Protein AF-A0A432J600-F1 (afdb_monomer_lite)

Foldseek 3Di:
DVVVVVVVVVVVVVVVVVVVVVVVVVVVVVVVVLLVVLLQVQLVVVQVVCCVPVVDDRDPVSSNVRSPDPLSVLVSVLVVVVVVVLVVVLVVLLCVLLVLCVLVVDPDPVSNVVSVVSSVVSVVVSVVVNVVVVLVCVLLVVQLVVCCVPPVDDSVRSSVVSVVVCVVPVPVSVVVSVVVVVVVVVVVVVVVVVLVVLVVVLCVQQVPVLVVQCVVVVDNVRSCVRNVVSSCVSRVVVSVVSVVVVVVVVVVVVVVVVVVVVVVVVVVVVVVVVPDD

Sequence (277 aa):
MSTEFSHLTGVISHYLGWILLSACLLFLLAIIMAVLRYVLQAGVYRVLYRLEVDHVAPSVKAGFREGWHRRTWRLFFQNFLIGVLATIGVLVLLVLAASPLLLLLTHNDSAHTVGIVVTVGLMIPAILVIVVLAIVISVLSQFWWRAAIIDDMGTLGAVSYAWNTVKTNFRDVAIMWLLMLGVGVLFGLLVIVFVMILVTITAAVAGLPGYLLYQATQSVFVALLWGLPVAIISFLLPILFVSGLYLIFRTAVWNDVYLSITRKGARSDSSMTVSSP

Secondary structure (DSSP, 8-state):
-HHHHHHHHHHHHHHHHHHHHHHHHHHHHHHHHHHHHHHHHHHHHHHHHHHHHS-PPP-HHHHHHHHTSHHHHHHHHHHHHHHHHHHHHHHHHHHHHHGGGGGGGSS-HHHHHHHHHHHHHHHHHHHHHHHHHHHHHHHHHHHHHHHHHHS---HHHHHHHHHHHHHHTHHHHHHHHHHHHHHHHHHHHHHHHHHHHHHHHHIIIIIHHHHHHHHHH--HHHHHHHHHHHHIIIIIHHHHHHHHHHHHHHHHHHHHHHHHHHHHHHHHHHHHHSS--

Radius of gyration: 26.18 Å; chains: 1; bounding box: 94×39×70 Å

Structure (mmCIF, N/CA/C/O backbone):
data_AF-A0A432J600-F1
#
_entry.id   AF-A0A432J600-F1
#
loop_
_atom_site.group_PDB
_atom_site.id
_atom_site.type_symbol
_atom_site.label_atom_id
_atom_site.label_alt_id
_atom_site.label_comp_id
_atom_site.label_asym_id
_atom_site.label_entity_id
_atom_site.label_seq_id
_atom_site.pdbx_PDB_ins_code
_atom_site.Cartn_x
_atom_site.Cartn_y
_atom_site.Cartn_z
_atom_site.occupancy
_atom_site.B_iso_or_equiv
_atom_site.auth_seq_id
_atom_site.auth_comp_id
_atom_site.auth_asym_id
_atom_site.auth_atom_id
_atom_site.pdbx_PDB_model_num
ATOM 1 N N . MET A 1 1 ? 44.805 0.917 -10.276 1.00 54.75 1 MET A N 1
ATOM 2 C CA . MET A 1 1 ? 43.852 0.587 -9.191 1.00 54.75 1 MET A CA 1
ATOM 3 C C . MET A 1 1 ? 43.019 1.794 -8.741 1.00 54.75 1 MET A C 1
ATOM 5 O O . MET A 1 1 ? 41.865 1.605 -8.397 1.00 54.75 1 MET A O 1
ATOM 9 N N . SER A 1 2 ? 43.533 3.032 -8.802 1.00 59.62 2 SER A N 1
ATOM 10 C CA . SER A 1 2 ? 42.774 4.257 -8.470 1.00 59.62 2 SER A CA 1
ATOM 11 C C . SER A 1 2 ? 41.767 4.715 -9.541 1.00 59.62 2 SER A C 1
ATOM 13 O O . SER A 1 2 ? 40.750 5.307 -9.198 1.00 59.62 2 SER A O 1
ATOM 15 N N . THR A 1 3 ? 42.014 4.426 -10.822 1.00 58.69 3 THR A N 1
ATOM 16 C CA . THR A 1 3 ? 41.168 4.853 -11.957 1.00 58.69 3 THR A CA 1
ATOM 17 C C . THR A 1 3 ? 39.895 4.026 -12.142 1.00 58.69 3 THR A C 1
ATOM 19 O O . THR A 1 3 ? 38.880 4.560 -12.574 1.00 58.69 3 THR A O 1
ATOM 22 N N . GLU A 1 4 ? 39.903 2.740 -11.781 1.00 57.25 4 GLU A N 1
ATOM 23 C CA . GLU A 1 4 ? 38.681 1.918 -11.810 1.00 57.25 4 GLU A CA 1
ATOM 24 C C . GLU A 1 4 ? 37.756 2.223 -10.624 1.00 57.25 4 GLU A C 1
ATOM 26 O O . GLU A 1 4 ? 36.534 2.224 -10.767 1.00 57.25 4 GLU A O 1
ATOM 31 N N . PHE A 1 5 ? 38.330 2.581 -9.469 1.00 57.47 5 PHE A N 1
ATOM 32 C CA . PHE A 1 5 ? 37.572 2.944 -8.269 1.00 57.47 5 PHE A CA 1
ATOM 33 C C . PHE A 1 5 ? 36.807 4.270 -8.437 1.00 57.47 5 PHE A C 1
ATOM 35 O O . PHE A 1 5 ? 35.687 4.394 -7.948 1.00 57.47 5 PHE A O 1
ATOM 42 N N . SER A 1 6 ? 37.365 5.247 -9.165 1.00 59.34 6 SER A N 1
ATOM 43 C CA . SER A 1 6 ? 36.677 6.511 -9.478 1.00 59.34 6 SER A CA 1
ATOM 44 C C . SER A 1 6 ? 35.573 6.352 -10.530 1.00 59.34 6 SER A C 1
ATOM 46 O O . SER A 1 6 ? 34.558 7.046 -10.471 1.00 59.34 6 SER A O 1
ATOM 48 N N . HIS A 1 7 ? 35.727 5.411 -11.465 1.00 59.34 7 HIS A N 1
ATOM 49 C CA . HIS A 1 7 ? 34.685 5.090 -12.441 1.00 59.34 7 HIS A CA 1
ATOM 50 C C . HIS A 1 7 ? 33.491 4.377 -11.783 1.00 59.34 7 HIS A C 1
ATOM 52 O O . HIS A 1 7 ? 32.340 4.708 -12.065 1.00 59.34 7 HIS A O 1
ATOM 58 N N . LEU A 1 8 ? 33.751 3.452 -10.852 1.00 59.34 8 LEU A N 1
ATOM 59 C CA . LEU A 1 8 ? 32.716 2.755 -10.079 1.00 59.34 8 LEU A CA 1
ATOM 60 C C . LEU A 1 8 ? 31.912 3.704 -9.174 1.00 59.34 8 LEU A C 1
ATOM 62 O O . LEU A 1 8 ? 30.686 3.609 -9.138 1.00 59.34 8 LEU A O 1
ATOM 66 N N . THR A 1 9 ? 32.550 4.665 -8.497 1.00 63.12 9 THR A N 1
ATOM 67 C CA . THR A 1 9 ? 31.838 5.641 -7.647 1.00 63.12 9 THR A CA 1
ATOM 68 C C . THR A 1 9 ? 30.984 6.626 -8.456 1.00 63.12 9 THR A C 1
ATOM 70 O O . THR A 1 9 ? 29.866 6.955 -8.044 1.00 63.12 9 THR A O 1
ATOM 73 N N . GLY A 1 10 ? 31.444 7.044 -9.640 1.00 64.88 10 GLY A N 1
ATOM 74 C CA . GLY A 1 10 ? 30.665 7.870 -10.573 1.00 64.88 10 GLY A CA 1
ATOM 75 C C . GLY A 1 10 ? 29.410 7.166 -11.104 1.00 64.88 10 GLY A C 1
ATOM 76 O O . GLY A 1 10 ? 28.325 7.744 -11.138 1.00 64.88 10 GLY A O 1
ATOM 77 N N . VAL A 1 11 ? 29.528 5.883 -11.447 1.00 66.94 11 VAL A N 1
ATOM 78 C CA . VAL A 1 11 ? 28.404 5.076 -11.940 1.00 66.94 11 VAL A CA 1
ATOM 79 C C . VAL A 1 11 ? 27.388 4.786 -10.824 1.00 66.94 11 VAL A C 1
ATOM 81 O O . VAL A 1 11 ? 26.186 4.967 -11.021 1.00 66.94 11 VAL A O 1
ATOM 84 N N . ILE A 1 12 ? 27.853 4.416 -9.624 1.00 65.88 12 ILE A N 1
ATOM 85 C CA . ILE A 1 12 ? 26.987 4.149 -8.462 1.00 65.88 12 ILE A CA 1
ATOM 86 C C . ILE A 1 12 ? 26.232 5.417 -8.030 1.00 65.88 12 ILE A C 1
ATOM 88 O O . ILE A 1 12 ? 25.031 5.352 -7.773 1.00 65.88 12 ILE A O 1
ATOM 92 N N . SER A 1 13 ? 26.893 6.580 -8.000 1.00 70.00 13 SER A N 1
ATOM 93 C CA . SER A 1 13 ? 26.246 7.854 -7.645 1.00 70.00 13 SER A CA 1
ATOM 94 C C . SER A 1 13 ? 25.180 8.295 -8.657 1.00 70.00 13 SER A C 1
ATOM 96 O O . SER A 1 13 ? 24.130 8.796 -8.250 1.00 70.00 13 SER A O 1
ATOM 98 N N . HIS A 1 14 ? 25.386 8.046 -9.956 1.00 72.62 14 HIS A N 1
ATOM 99 C CA . HIS A 1 14 ? 24.391 8.348 -10.987 1.00 72.62 14 HIS A CA 1
ATOM 100 C C . HIS A 1 14 ? 23.133 7.475 -10.850 1.00 72.62 14 HIS A C 1
ATOM 102 O O . HIS A 1 14 ? 22.015 7.995 -10.857 1.00 72.62 14 HIS A O 1
ATOM 108 N N . TYR A 1 15 ? 23.292 6.161 -10.654 1.00 73.50 15 TYR A N 1
ATOM 109 C CA . TYR A 1 15 ? 22.153 5.256 -10.462 1.00 73.50 15 TYR A CA 1
ATOM 110 C C . TYR A 1 15 ? 21.426 5.494 -9.133 1.00 73.50 15 TYR A C 1
ATOM 112 O O . TYR A 1 15 ? 20.196 5.470 -9.107 1.00 73.50 15 TYR A O 1
ATOM 120 N N . LEU A 1 16 ? 22.149 5.805 -8.049 1.00 74.44 16 LEU A N 1
ATOM 121 C CA . LEU A 1 16 ? 21.543 6.200 -6.772 1.00 74.44 16 LEU A CA 1
ATOM 122 C C . LEU A 1 16 ? 20.657 7.445 -6.916 1.00 74.44 16 LEU A C 1
ATOM 124 O O . LEU A 1 16 ? 19.577 7.486 -6.330 1.00 74.44 16 LEU A O 1
ATOM 128 N N . GLY A 1 17 ? 21.065 8.424 -7.732 1.00 78.00 17 GLY A N 1
ATOM 129 C CA . GLY A 1 17 ? 20.261 9.613 -8.024 1.00 78.00 17 GLY A CA 1
ATOM 130 C C . GLY A 1 17 ? 18.916 9.280 -8.678 1.00 78.00 17 GLY A C 1
ATOM 131 O O . GLY A 1 17 ? 17.875 9.754 -8.224 1.00 78.00 17 GLY A O 1
ATOM 132 N N . TRP A 1 18 ? 18.910 8.409 -9.692 1.00 73.06 18 TRP A N 1
ATOM 133 C CA . TRP A 1 18 ? 17.679 7.971 -10.364 1.00 73.06 18 TRP A CA 1
ATOM 134 C C . TRP A 1 18 ? 16.786 7.098 -9.479 1.00 73.06 18 TRP A C 1
ATOM 136 O O . TRP A 1 18 ? 15.561 7.235 -9.518 1.00 73.06 18 TRP A O 1
ATOM 146 N N . ILE A 1 19 ? 17.378 6.232 -8.649 1.00 72.69 19 ILE A N 1
ATOM 147 C CA . ILE A 1 19 ? 16.637 5.415 -7.677 1.00 72.69 19 ILE A CA 1
ATOM 148 C C . ILE A 1 19 ? 15.969 6.321 -6.637 1.00 72.69 19 ILE A C 1
ATOM 150 O O . ILE A 1 19 ? 14.788 6.156 -6.343 1.00 72.69 19 ILE A O 1
ATOM 154 N N . LEU A 1 20 ? 16.682 7.324 -6.123 1.00 80.69 20 LEU A N 1
ATOM 155 C CA . LEU A 1 20 ? 16.130 8.257 -5.145 1.00 80.69 20 LEU A CA 1
ATOM 156 C C . LEU A 1 20 ? 15.042 9.153 -5.758 1.00 80.69 20 LEU A C 1
ATOM 158 O O . LEU A 1 20 ? 13.996 9.353 -5.141 1.00 80.69 20 LEU A O 1
ATOM 162 N N . LEU A 1 21 ? 15.250 9.650 -6.983 1.00 80.56 21 LEU A N 1
ATOM 163 C CA . LEU A 1 21 ? 14.265 10.450 -7.715 1.00 80.56 21 LEU A CA 1
ATOM 164 C C . LEU A 1 21 ? 12.982 9.650 -7.977 1.00 80.56 21 LEU A C 1
ATOM 166 O O . LEU A 1 21 ? 11.884 10.144 -7.723 1.00 80.56 21 LEU A O 1
ATOM 170 N N . SER A 1 22 ? 13.112 8.410 -8.455 1.00 68.31 22 SER A N 1
ATOM 171 C CA . SER A 1 22 ? 11.965 7.537 -8.725 1.00 68.31 22 SER A CA 1
ATOM 172 C C . SER A 1 22 ? 11.238 7.135 -7.442 1.00 68.31 22 SER A C 1
ATOM 174 O O . SER A 1 22 ? 10.012 7.218 -7.399 1.00 68.31 22 SER A O 1
ATOM 176 N N . ALA A 1 23 ? 11.961 6.806 -6.369 1.00 70.06 23 ALA A N 1
ATOM 177 C CA . ALA A 1 23 ? 11.370 6.549 -5.058 1.00 70.06 23 ALA A CA 1
ATOM 178 C C . ALA A 1 23 ? 10.608 7.774 -4.524 1.00 70.06 23 ALA A C 1
ATOM 180 O O . ALA A 1 23 ? 9.480 7.640 -4.051 1.00 70.06 23 ALA A O 1
ATOM 181 N N . CYS A 1 24 ? 11.181 8.974 -4.659 1.00 78.25 24 CYS A N 1
ATOM 182 C CA . CYS A 1 24 ? 10.537 10.224 -4.263 1.00 78.25 24 CYS A CA 1
ATOM 183 C C . CYS A 1 24 ? 9.269 10.495 -5.088 1.00 78.25 24 CYS A C 1
ATOM 185 O O . CYS A 1 24 ? 8.220 10.790 -4.519 1.00 78.25 24 CYS A O 1
ATOM 187 N N . LEU A 1 25 ? 9.323 10.322 -6.413 1.00 78.62 25 LEU A N 1
ATOM 188 C CA . LEU A 1 25 ? 8.172 10.511 -7.298 1.00 78.62 25 LEU A CA 1
ATOM 189 C C . LEU A 1 25 ? 7.042 9.518 -6.987 1.00 78.62 25 LEU A C 1
ATOM 191 O O . LEU A 1 25 ? 5.882 9.916 -6.900 1.00 78.62 25 LEU A O 1
ATOM 195 N N . LEU A 1 26 ? 7.375 8.240 -6.780 1.00 67.88 26 LEU A N 1
ATOM 196 C CA . LEU A 1 26 ? 6.411 7.205 -6.400 1.00 67.88 26 LEU A CA 1
ATOM 197 C C . LEU A 1 26 ? 5.788 7.488 -5.031 1.00 67.88 26 LEU A C 1
ATOM 199 O O . LEU A 1 26 ? 4.583 7.312 -4.861 1.00 67.88 26 LEU A O 1
ATOM 203 N N . PHE A 1 27 ? 6.581 7.971 -4.074 1.00 70.00 27 PHE A N 1
ATOM 204 C CA . PHE A 1 27 ? 6.088 8.382 -2.764 1.00 70.00 27 PHE A CA 1
ATOM 205 C C . PHE A 1 27 ? 5.116 9.565 -2.870 1.00 70.00 27 PHE A C 1
ATOM 207 O O . PHE A 1 27 ? 4.028 9.533 -2.293 1.00 70.00 27 PHE A O 1
ATOM 214 N N . LEU A 1 28 ? 5.456 10.576 -3.672 1.00 72.06 28 LEU A N 1
ATOM 215 C CA . LEU A 1 28 ? 4.604 11.739 -3.925 1.00 72.06 28 LEU A CA 1
ATOM 216 C C . LEU A 1 28 ? 3.292 11.329 -4.613 1.00 72.06 28 LEU A C 1
ATOM 218 O O . LEU A 1 28 ? 2.212 11.746 -4.194 1.00 72.06 28 LEU A O 1
ATOM 222 N N . LEU A 1 29 ? 3.365 10.439 -5.606 1.00 70.00 29 LEU A N 1
ATOM 223 C CA . LEU A 1 29 ? 2.196 9.866 -6.273 1.00 70.00 29 LEU A CA 1
ATOM 224 C C . LEU A 1 29 ? 1.318 9.075 -5.293 1.00 70.00 29 LEU A C 1
ATOM 226 O O . LEU A 1 29 ? 0.098 9.229 -5.306 1.00 70.00 29 LEU A O 1
ATOM 230 N N . ALA A 1 30 ? 1.917 8.261 -4.420 1.00 62.91 30 ALA A N 1
ATOM 231 C CA . ALA A 1 30 ? 1.193 7.507 -3.401 1.00 62.91 30 ALA A CA 1
ATOM 232 C C . ALA A 1 30 ? 0.447 8.440 -2.433 1.00 62.91 30 ALA A C 1
ATOM 234 O O . ALA A 1 30 ? -0.713 8.178 -2.108 1.00 62.91 30 ALA A O 1
ATOM 235 N N . ILE A 1 31 ? 1.065 9.560 -2.037 1.00 70.25 31 ILE A N 1
ATOM 236 C CA . ILE A 1 31 ? 0.411 10.600 -1.232 1.00 70.25 31 ILE A CA 1
ATOM 237 C C . ILE A 1 31 ? -0.766 11.212 -1.997 1.00 70.25 31 ILE A C 1
ATOM 239 O O . ILE A 1 31 ? -1.866 11.281 -1.453 1.00 70.25 31 ILE A O 1
ATOM 243 N N . ILE A 1 32 ? -0.576 11.618 -3.256 1.00 71.81 32 ILE A N 1
ATOM 244 C CA . ILE A 1 32 ? -1.644 12.216 -4.077 1.00 71.81 32 ILE A CA 1
ATOM 245 C C . ILE A 1 32 ? -2.820 11.242 -4.236 1.00 71.81 32 ILE A C 1
ATOM 247 O O . ILE A 1 32 ? -3.976 11.620 -4.042 1.00 71.81 32 ILE A O 1
ATOM 251 N N . MET A 1 33 ? -2.537 9.974 -4.534 1.00 66.12 33 MET A N 1
ATOM 252 C CA . MET A 1 33 ? -3.555 8.930 -4.667 1.00 66.12 33 MET A CA 1
ATOM 253 C C . MET A 1 33 ? -4.271 8.663 -3.342 1.00 66.12 33 MET A C 1
ATOM 255 O O . MET A 1 33 ? -5.488 8.465 -3.331 1.00 66.12 33 MET A O 1
ATOM 259 N N . ALA A 1 34 ? -3.555 8.709 -2.215 1.00 62.41 34 ALA A N 1
ATOM 260 C CA . ALA A 1 34 ? -4.169 8.639 -0.897 1.00 62.41 34 ALA A CA 1
ATOM 261 C C . ALA A 1 34 ? -5.118 9.828 -0.672 1.00 62.41 34 ALA A C 1
ATOM 263 O O . ALA A 1 34 ? -6.274 9.608 -0.321 1.00 62.41 34 ALA A O 1
ATOM 264 N N . VAL A 1 35 ? -4.694 11.064 -0.956 1.00 66.94 35 VAL A N 1
ATOM 265 C CA . VAL A 1 35 ? -5.552 12.263 -0.858 1.00 66.94 35 VAL A CA 1
ATOM 266 C C . VAL A 1 35 ? -6.826 12.088 -1.686 1.00 66.94 35 VAL A C 1
ATOM 268 O O . VAL A 1 35 ? -7.931 12.208 -1.155 1.00 66.94 35 VAL A O 1
ATOM 271 N N . LEU A 1 36 ? -6.688 11.735 -2.968 1.00 67.56 36 LEU A N 1
ATOM 272 C CA . LEU A 1 36 ? -7.813 11.525 -3.884 1.00 67.56 36 LEU A CA 1
ATOM 273 C C . LEU A 1 36 ? -8.782 10.461 -3.367 1.00 67.56 36 LEU A C 1
ATOM 275 O O . LEU A 1 36 ? -9.991 10.689 -3.338 1.00 67.56 36 LEU A O 1
ATOM 279 N N . ARG A 1 37 ? -8.264 9.317 -2.907 1.00 66.81 37 ARG A N 1
ATOM 280 C CA . ARG A 1 37 ? -9.079 8.233 -2.348 1.00 66.81 37 ARG A CA 1
ATOM 281 C C . ARG A 1 37 ? -9.905 8.706 -1.155 1.00 66.81 37 ARG A C 1
ATOM 283 O O . ARG A 1 37 ? -11.089 8.387 -1.080 1.00 66.81 37 ARG A O 1
ATOM 290 N N . TYR A 1 38 ? -9.300 9.463 -0.245 1.00 63.91 38 TYR A N 1
ATOM 291 C CA . TYR A 1 38 ? -9.983 9.987 0.937 1.00 63.91 38 TYR A CA 1
ATOM 292 C C . TYR A 1 38 ? -11.067 11.009 0.574 1.00 63.91 38 TYR A C 1
ATOM 294 O O . TYR A 1 38 ? -12.178 10.931 1.098 1.00 63.91 38 TYR A O 1
ATOM 302 N N . VAL A 1 39 ? -10.775 11.927 -0.352 1.00 65.56 39 VAL A N 1
ATOM 303 C CA . VAL A 1 39 ? -11.741 12.928 -0.835 1.00 65.56 39 VAL A CA 1
ATOM 304 C C . VAL A 1 39 ? -12.933 12.251 -1.517 1.00 65.56 39 VAL A C 1
ATOM 306 O O . VAL A 1 39 ? -14.082 12.585 -1.222 1.00 65.56 39 VAL A O 1
ATOM 309 N N . LEU A 1 40 ? -12.676 11.256 -2.375 1.00 65.81 40 LEU A N 1
ATOM 310 C CA . LEU A 1 40 ? -13.720 10.490 -3.058 1.00 65.81 40 LEU A CA 1
ATOM 311 C C . LEU A 1 40 ? -14.576 9.689 -2.071 1.00 65.81 40 LEU A C 1
ATOM 313 O O . LEU A 1 40 ? -15.801 9.730 -2.157 1.00 65.81 40 LEU A O 1
ATOM 317 N N . GLN A 1 41 ? -13.958 9.012 -1.097 1.00 64.44 41 GLN A N 1
ATOM 318 C CA . GLN A 1 41 ? -14.688 8.279 -0.058 1.00 64.44 41 GLN A CA 1
ATOM 319 C C . GLN A 1 41 ? -15.581 9.212 0.766 1.00 64.44 41 GLN A C 1
ATOM 321 O O . GLN A 1 41 ? -16.766 8.929 0.932 1.00 64.44 41 GLN A O 1
ATOM 326 N N . ALA A 1 42 ? -15.051 10.345 1.233 1.00 63.44 42 ALA A N 1
ATOM 327 C CA . ALA A 1 42 ? -15.819 11.319 2.006 1.00 63.44 42 ALA A CA 1
ATOM 328 C C . ALA A 1 42 ? -17.008 11.894 1.214 1.00 63.44 42 ALA A C 1
ATOM 330 O O . ALA A 1 42 ? -18.095 12.055 1.773 1.00 63.44 42 ALA A O 1
ATOM 331 N N . GLY A 1 43 ? -16.822 12.164 -0.084 1.00 64.94 43 GLY A N 1
ATOM 332 C CA . GLY A 1 43 ? -17.891 12.619 -0.973 1.00 64.94 43 GLY A CA 1
ATOM 333 C C . GLY A 1 43 ? -19.006 11.581 -1.134 1.00 64.94 43 GLY A C 1
ATOM 334 O O . GLY A 1 43 ? -20.181 11.920 -1.001 1.00 64.94 43 GLY A O 1
ATOM 335 N N . VAL A 1 44 ? -18.648 10.310 -1.348 1.00 65.44 44 VAL A N 1
ATOM 336 C CA . VAL A 1 44 ? -19.611 9.204 -1.491 1.00 65.44 44 VAL A CA 1
ATOM 337 C C . VAL A 1 44 ? -20.430 9.011 -0.215 1.00 65.44 44 VAL A C 1
ATOM 339 O O . VAL A 1 44 ? -21.657 8.972 -0.290 1.00 65.44 44 VAL A O 1
ATOM 342 N N . TYR A 1 45 ? -19.784 8.972 0.957 1.00 65.56 45 TYR A N 1
ATOM 343 C CA . TYR A 1 45 ? -20.486 8.816 2.236 1.00 65.56 45 TYR A CA 1
ATOM 344 C C . TYR A 1 45 ? -21.515 9.927 2.482 1.00 65.56 45 TYR A C 1
ATOM 346 O O . TYR A 1 45 ? -22.627 9.644 2.917 1.00 65.56 45 TYR A O 1
ATOM 354 N N . ARG A 1 46 ? -21.181 11.187 2.171 1.00 66.81 46 ARG A N 1
ATOM 355 C CA . ARG A 1 46 ? -22.103 12.319 2.370 1.00 66.81 46 ARG A CA 1
ATOM 356 C C . ARG A 1 46 ? -23.273 12.319 1.399 1.00 66.81 46 ARG A C 1
ATOM 358 O O . ARG A 1 46 ? -24.377 12.681 1.791 1.00 66.81 46 ARG A O 1
ATOM 365 N N . VAL A 1 47 ? -23.043 11.936 0.144 1.00 68.12 47 VAL A N 1
ATOM 366 C CA . VAL A 1 47 ? -24.120 11.827 -0.849 1.00 68.12 47 VAL A CA 1
ATOM 367 C C . VAL A 1 47 ? -25.090 10.706 -0.469 1.00 68.12 47 VAL A C 1
ATOM 369 O O . VAL A 1 47 ? -26.296 10.914 -0.548 1.00 68.12 47 VAL A O 1
ATOM 372 N N . LEU A 1 48 ? -24.583 9.565 0.010 1.00 63.56 48 LEU A N 1
ATOM 373 C CA . LEU A 1 48 ? -25.411 8.475 0.543 1.00 63.56 48 LEU A CA 1
ATOM 374 C C . LEU A 1 48 ? -26.199 8.900 1.786 1.00 63.56 48 LEU A C 1
ATOM 376 O O . LEU A 1 48 ? -27.399 8.663 1.846 1.00 63.56 48 LEU A O 1
ATOM 380 N N . TYR A 1 49 ? -25.562 9.601 2.726 1.00 65.69 49 TYR A N 1
ATOM 381 C CA . TYR A 1 49 ? -26.249 10.125 3.908 1.00 65.69 49 TYR A CA 1
ATOM 382 C C . TYR A 1 49 ? -27.389 11.092 3.543 1.00 65.69 49 TYR A C 1
ATOM 384 O O . TYR A 1 49 ? -28.491 10.970 4.069 1.00 65.69 49 TYR A O 1
ATOM 392 N N . ARG A 1 50 ? -27.167 12.017 2.596 1.00 68.00 50 ARG A N 1
ATOM 393 C CA . ARG A 1 50 ? -28.219 12.931 2.108 1.00 68.00 50 ARG A CA 1
ATOM 394 C C . ARG A 1 50 ? -29.338 12.208 1.350 1.00 68.00 50 ARG A C 1
ATOM 396 O O . ARG A 1 50 ? -30.478 12.649 1.403 1.00 68.00 50 ARG A O 1
ATOM 403 N N . LEU A 1 51 ? -29.041 11.114 0.650 1.00 71.25 51 LEU A N 1
ATOM 404 C CA . LEU A 1 51 ? -30.076 10.297 0.009 1.00 71.25 51 LEU A CA 1
ATOM 405 C C . LEU A 1 51 ? -30.978 9.620 1.051 1.00 71.25 51 LEU A C 1
ATOM 407 O O . LEU A 1 51 ? -32.184 9.493 0.849 1.00 71.25 51 LEU A O 1
ATOM 411 N N . GLU A 1 52 ? -30.394 9.189 2.162 1.00 65.56 52 GLU A N 1
ATOM 412 C CA . GLU A 1 52 ? -31.112 8.466 3.205 1.00 65.56 52 GLU A CA 1
ATOM 413 C C . GLU A 1 52 ? -31.907 9.381 4.140 1.00 65.56 52 GLU A C 1
ATOM 415 O O . GLU A 1 52 ? -33.042 9.057 4.479 1.00 65.56 52 GLU A O 1
ATOM 420 N N . VAL A 1 53 ? -31.337 10.528 4.519 1.00 67.75 53 VAL A N 1
ATOM 421 C CA . VAL A 1 53 ? -31.965 11.477 5.452 1.00 67.75 53 VAL A CA 1
ATOM 422 C C . VAL A 1 53 ? -32.834 12.506 4.732 1.00 67.75 53 VAL A C 1
ATOM 424 O O . VAL A 1 53 ? -33.949 12.773 5.169 1.00 67.75 53 VAL A O 1
ATOM 427 N N . ASP A 1 54 ? -32.350 13.062 3.618 1.00 71.44 54 ASP A N 1
ATOM 428 C CA . ASP A 1 54 ? -33.014 14.176 2.928 1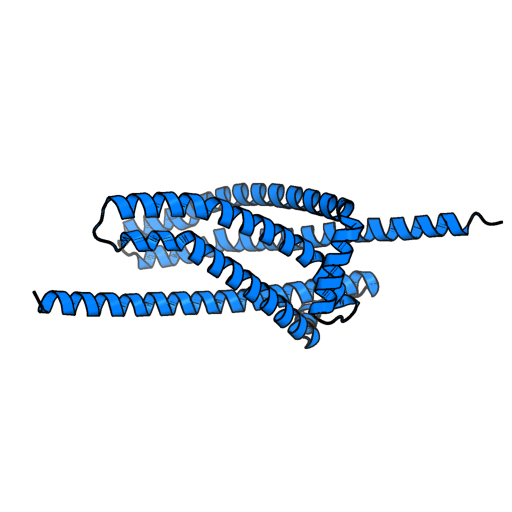.00 71.44 54 ASP A CA 1
ATOM 429 C C . ASP A 1 54 ? -33.768 13.726 1.657 1.00 71.44 54 ASP A C 1
ATOM 431 O O . ASP A 1 54 ? -34.400 14.548 0.995 1.00 71.44 54 ASP A O 1
ATOM 435 N N . HIS A 1 55 ? -33.678 12.443 1.271 1.00 68.06 55 HIS A N 1
ATOM 436 C CA . HIS A 1 55 ? -34.239 11.885 0.025 1.00 68.06 55 HIS A CA 1
ATOM 437 C C . HIS A 1 55 ? -33.852 12.656 -1.250 1.00 68.06 55 HIS A C 1
ATOM 439 O O . HIS A 1 55 ? -34.563 12.643 -2.257 1.00 68.06 55 HIS A O 1
ATOM 445 N N . VAL A 1 56 ? -32.692 13.319 -1.232 1.00 70.69 56 VAL A N 1
ATOM 446 C CA . VAL A 1 56 ? -32.194 14.100 -2.369 1.00 70.69 56 VAL A CA 1
ATOM 447 C C . VAL A 1 56 ? -31.438 13.195 -3.339 1.00 70.69 56 VAL A C 1
ATOM 449 O O . VAL A 1 56 ? -30.552 12.435 -2.946 1.00 70.69 56 VAL A O 1
ATOM 452 N N . ALA A 1 57 ? -31.748 13.315 -4.633 1.00 65.00 57 ALA A N 1
ATOM 453 C CA . ALA A 1 57 ? -31.106 12.527 -5.679 1.00 65.00 57 ALA A CA 1
ATOM 454 C C . ALA A 1 57 ? -29.574 12.746 -5.71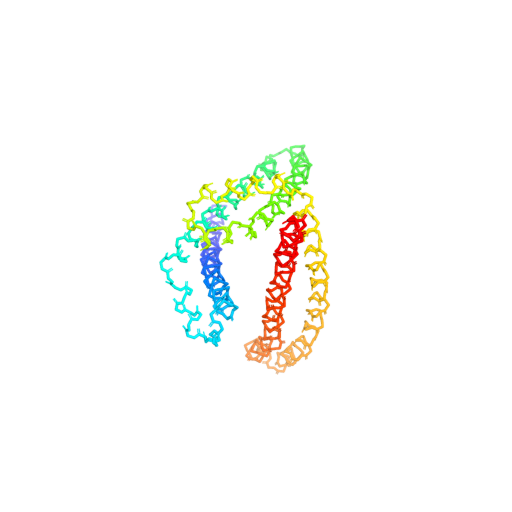7 1.00 65.00 57 ALA A C 1
ATOM 456 O O . ALA A 1 57 ? -29.100 13.890 -5.679 1.00 65.00 57 ALA A O 1
ATOM 457 N N . PRO A 1 58 ? -28.775 11.669 -5.831 1.00 66.94 58 PRO A N 1
ATOM 458 C CA . PRO A 1 58 ? -27.322 11.765 -5.847 1.00 66.94 58 PRO A CA 1
ATOM 459 C C . PRO A 1 58 ? -26.835 12.448 -7.133 1.00 66.94 58 PRO A C 1
ATOM 461 O O . PRO A 1 58 ? -27.202 12.048 -8.235 1.00 66.94 58 PRO A O 1
ATOM 464 N N . SER A 1 59 ? -25.965 13.461 -7.016 1.00 74.06 59 SER A N 1
ATOM 465 C CA . SER A 1 59 ? -25.292 14.064 -8.177 1.00 74.06 59 SER A CA 1
ATOM 466 C C . SER A 1 59 ? -23.771 14.072 -8.025 1.00 74.06 59 SER A C 1
ATOM 468 O O . SER A 1 59 ? -23.228 14.377 -6.960 1.00 74.06 59 SER A O 1
ATOM 470 N N . VAL A 1 60 ? -23.073 13.779 -9.127 1.00 69.69 60 VAL A N 1
ATOM 471 C CA . VAL A 1 60 ? -21.600 13.705 -9.188 1.00 69.69 60 VAL A CA 1
ATOM 472 C C . VAL A 1 60 ? -20.961 15.045 -8.804 1.00 69.69 60 VAL A C 1
ATOM 474 O O . VAL A 1 60 ? -19.992 15.094 -8.046 1.00 69.69 60 VAL A O 1
ATOM 477 N N . LYS A 1 61 ? -21.558 16.155 -9.256 1.00 72.75 61 LYS A N 1
ATOM 478 C CA . LYS A 1 61 ? -21.107 17.516 -8.935 1.00 72.75 61 LYS A CA 1
ATOM 479 C C . LYS A 1 61 ? -21.268 17.841 -7.447 1.00 72.75 61 LYS A C 1
ATOM 481 O O . LYS A 1 61 ? -20.395 18.491 -6.871 1.00 72.75 61 LYS A O 1
ATOM 486 N N . ALA A 1 62 ? -22.354 17.386 -6.817 1.00 69.06 62 ALA A N 1
ATOM 487 C CA . ALA A 1 62 ? -22.547 17.561 -5.380 1.00 69.06 62 ALA A CA 1
ATOM 488 C C . ALA A 1 62 ? -21.523 16.750 -4.575 1.00 69.06 62 ALA A C 1
ATOM 490 O O . ALA A 1 62 ? -20.923 17.305 -3.659 1.00 69.06 62 ALA A O 1
ATOM 491 N N . GLY A 1 63 ? -21.250 15.498 -4.962 1.00 66.31 63 GLY A N 1
ATOM 492 C CA . GLY A 1 63 ? -20.249 14.654 -4.300 1.00 66.31 63 GLY A CA 1
ATOM 493 C C . GLY A 1 63 ? -18.835 15.239 -4.335 1.00 66.31 63 GLY A C 1
ATOM 494 O O . GLY A 1 63 ? -18.155 15.260 -3.311 1.00 66.31 63 GLY A O 1
ATOM 495 N N . PHE A 1 64 ? -18.411 15.791 -5.477 1.00 67.50 64 PHE A N 1
ATOM 496 C CA . PHE A 1 64 ? -17.083 16.403 -5.606 1.00 67.50 64 PHE A CA 1
ATOM 497 C C . PHE A 1 64 ? -16.958 17.712 -4.809 1.00 67.50 64 PHE A C 1
ATOM 499 O O . PHE A 1 64 ? -15.953 17.948 -4.138 1.00 67.50 64 PHE A O 1
ATOM 506 N N . ARG A 1 65 ? -18.007 18.548 -4.817 1.00 72.06 65 ARG A N 1
ATOM 507 C CA . ARG A 1 65 ? -18.048 19.796 -4.038 1.00 72.06 65 ARG A CA 1
ATOM 508 C C . ARG A 1 65 ? -18.054 19.537 -2.529 1.00 72.06 65 ARG A C 1
ATOM 510 O O . ARG A 1 65 ? -17.361 20.231 -1.792 1.00 72.06 65 ARG A O 1
ATOM 517 N N . GLU A 1 66 ? -18.804 18.534 -2.081 1.00 67.25 66 GLU A N 1
ATOM 518 C CA . GLU A 1 66 ? -18.857 18.124 -0.671 1.00 67.25 66 GLU A CA 1
ATOM 519 C C . GLU A 1 66 ? -17.551 17.469 -0.197 1.00 67.25 66 GLU A C 1
ATOM 521 O O . GLU A 1 66 ? -17.120 17.680 0.941 1.00 67.25 66 GLU A O 1
ATOM 526 N N . GLY A 1 67 ? -16.866 16.737 -1.082 1.00 63.75 67 GLY A N 1
ATOM 527 C CA . GLY A 1 67 ? -15.532 16.195 -0.818 1.00 63.75 67 GLY A CA 1
ATOM 528 C C . GLY A 1 67 ? -14.478 17.279 -0.555 1.00 63.75 67 GLY A C 1
ATOM 529 O O . GLY A 1 67 ? -13.585 17.073 0.262 1.00 63.75 67 GLY A O 1
ATOM 530 N N . TRP A 1 68 ? -14.602 18.460 -1.170 1.00 66.56 68 TRP A N 1
ATOM 531 C CA . TRP A 1 68 ? -13.595 19.531 -1.085 1.00 66.56 68 TRP A CA 1
ATOM 532 C C . TRP A 1 68 ? -13.801 20.533 0.071 1.00 66.56 68 TRP A C 1
ATOM 534 O O . TRP A 1 68 ? -13.084 21.530 0.181 1.00 66.56 68 TRP A O 1
ATOM 544 N N . HIS A 1 69 ? -14.767 20.310 0.966 1.00 72.69 69 HIS A N 1
ATOM 545 C CA . HIS A 1 69 ? -15.052 21.245 2.060 1.00 72.69 69 HIS A CA 1
ATOM 546 C C . HIS A 1 69 ? -13.912 21.292 3.103 1.00 72.69 69 HIS A C 1
ATOM 548 O O . HIS A 1 69 ? -13.339 20.264 3.459 1.00 72.69 69 HIS A O 1
ATOM 554 N N . ARG A 1 70 ? -13.632 22.473 3.691 1.00 64.56 70 ARG A N 1
ATOM 555 C CA . ARG A 1 70 ? -12.660 22.668 4.803 1.00 64.56 70 ARG A CA 1
ATOM 556 C C . ARG A 1 70 ? -12.739 21.619 5.929 1.00 64.56 70 ARG A C 1
ATOM 558 O O . ARG A 1 70 ? -11.711 21.237 6.479 1.00 64.56 70 ARG A O 1
ATOM 565 N N . ARG A 1 71 ? -13.940 21.130 6.263 1.00 63.84 71 ARG A N 1
ATOM 566 C CA . ARG A 1 71 ? -14.139 20.098 7.295 1.00 63.84 71 ARG A CA 1
ATOM 567 C C . ARG A 1 71 ? -13.595 18.731 6.853 1.00 63.84 71 ARG A C 1
ATOM 569 O O . ARG A 1 71 ? -12.997 18.031 7.659 1.00 63.84 71 ARG A O 1
ATOM 576 N N . THR A 1 72 ? -13.714 18.391 5.567 1.00 64.38 72 THR A N 1
ATOM 577 C CA . THR A 1 72 ? -13.118 17.186 4.962 1.00 64.38 72 THR A CA 1
ATOM 578 C C . THR A 1 72 ? -11.594 17.270 4.934 1.00 64.38 72 THR A C 1
ATOM 580 O O . THR A 1 72 ? -10.930 16.289 5.245 1.00 64.38 72 THR A O 1
ATOM 583 N N . TRP A 1 73 ? -11.035 18.456 4.672 1.00 65.62 73 TRP A N 1
ATOM 584 C CA . TRP A 1 73 ? -9.591 18.691 4.763 1.00 65.62 73 TRP A CA 1
ATOM 585 C C . TRP A 1 73 ? -9.047 18.486 6.184 1.00 65.62 73 TRP A C 1
ATOM 587 O O . TRP A 1 73 ? -8.017 17.839 6.343 1.00 65.62 73 TRP A O 1
ATOM 597 N N . ARG A 1 74 ? -9.751 18.952 7.228 1.00 68.25 74 ARG A N 1
ATOM 598 C CA . ARG A 1 74 ? -9.353 18.707 8.631 1.00 68.25 74 ARG A CA 1
ATOM 599 C C . ARG A 1 74 ? -9.317 17.210 8.962 1.00 68.25 74 ARG A C 1
ATOM 601 O O . ARG A 1 74 ? -8.345 16.741 9.545 1.00 68.25 74 ARG A O 1
ATOM 608 N N . LEU A 1 75 ? -10.343 16.468 8.539 1.00 64.88 75 LEU A N 1
ATOM 609 C CA . LEU A 1 75 ? -10.420 15.010 8.704 1.00 64.88 75 LEU A CA 1
ATOM 610 C C . LEU A 1 75 ? -9.326 14.283 7.916 1.00 64.88 75 LEU A C 1
ATOM 612 O O . LEU A 1 75 ? -8.713 13.349 8.428 1.00 64.88 75 LEU A O 1
ATOM 616 N N . PHE A 1 76 ? -9.049 14.733 6.691 1.00 68.06 76 PHE A N 1
ATOM 617 C CA . PHE A 1 76 ? -7.963 14.207 5.878 1.00 68.06 76 PHE A CA 1
ATOM 618 C C . PHE A 1 76 ? -6.615 14.389 6.577 1.00 68.06 76 PHE A C 1
ATOM 620 O O . PHE A 1 76 ? -5.919 13.401 6.779 1.00 68.06 76 PHE A O 1
ATOM 627 N N . PHE A 1 77 ? -6.270 15.605 7.012 1.00 67.50 77 PHE A N 1
ATOM 628 C CA . PHE A 1 77 ? -5.003 15.865 7.704 1.00 67.50 77 PHE A CA 1
ATOM 629 C C . PHE A 1 77 ? -4.876 15.079 9.009 1.00 67.50 77 PHE A C 1
ATOM 631 O O . PHE A 1 77 ? -3.805 14.562 9.309 1.00 67.50 77 PHE A O 1
ATOM 638 N N . GLN A 1 78 ? -5.965 14.941 9.762 1.00 65.00 78 GLN A N 1
ATOM 639 C CA . GLN A 1 78 ? -5.994 14.142 10.981 1.00 65.00 78 GLN A CA 1
ATOM 640 C C . GLN A 1 78 ? -5.728 12.656 10.705 1.00 65.00 78 GLN A C 1
ATOM 642 O O . GLN A 1 78 ? -4.882 12.046 11.361 1.00 65.00 78 GLN A O 1
ATOM 647 N N . ASN A 1 79 ? -6.425 12.072 9.729 1.00 65.00 79 ASN A N 1
ATOM 648 C CA . ASN A 1 79 ? -6.245 10.666 9.379 1.00 65.00 79 ASN A CA 1
ATOM 649 C C . ASN A 1 79 ? -4.886 10.414 8.733 1.00 65.00 79 ASN A C 1
ATOM 651 O O . ASN A 1 79 ? -4.266 9.382 8.980 1.00 65.00 79 ASN A O 1
ATOM 655 N N . PHE A 1 80 ? -4.418 11.371 7.935 1.00 70.25 80 PHE A N 1
ATOM 656 C CA . PHE A 1 80 ? -3.100 11.353 7.330 1.00 70.25 80 PHE A CA 1
ATOM 657 C C . PHE A 1 80 ? -2.015 11.390 8.404 1.00 70.25 80 PHE A C 1
ATOM 659 O O . PHE A 1 80 ? -1.125 10.554 8.369 1.00 70.25 80 PHE A O 1
ATOM 666 N N . LEU A 1 81 ? -2.119 12.269 9.405 1.00 73.75 81 LEU A N 1
ATOM 667 C CA . LEU A 1 81 ? -1.149 12.349 10.499 1.00 73.75 81 LEU A CA 1
ATOM 668 C C . LEU A 1 81 ? -1.091 11.045 11.304 1.00 73.75 81 LEU A C 1
ATOM 670 O O . LEU A 1 81 ? -0.003 10.552 11.587 1.00 73.75 81 LEU A O 1
ATOM 674 N N . ILE A 1 82 ? -2.245 10.453 11.623 1.00 71.94 82 ILE A N 1
ATOM 675 C CA . ILE A 1 82 ? -2.311 9.169 12.338 1.00 71.94 82 ILE A CA 1
ATOM 676 C C . ILE A 1 82 ? -1.748 8.031 11.476 1.00 71.94 82 ILE A C 1
ATOM 678 O O . ILE A 1 82 ? -0.962 7.223 11.967 1.00 71.94 82 ILE A O 1
ATOM 682 N N . GLY A 1 83 ? -2.082 7.997 10.183 1.00 69.75 83 GLY A N 1
ATOM 683 C CA . GLY A 1 83 ? -1.529 7.028 9.237 1.00 69.75 83 GLY A CA 1
ATOM 684 C C . GLY A 1 83 ? -0.014 7.165 9.070 1.00 69.75 83 GLY A C 1
ATOM 685 O O . GLY A 1 83 ? 0.692 6.160 9.070 1.00 69.75 83 GLY A O 1
ATOM 686 N N . VAL A 1 84 ? 0.499 8.395 8.990 1.00 75.06 84 VAL A N 1
ATOM 687 C CA . VAL A 1 84 ? 1.935 8.693 8.907 1.00 75.06 84 VAL A CA 1
ATOM 688 C C . VAL A 1 84 ? 2.648 8.263 10.183 1.00 75.06 84 VAL A C 1
ATOM 690 O O . VAL A 1 84 ? 3.636 7.545 10.091 1.00 75.06 84 VAL A O 1
ATOM 693 N N . LEU A 1 85 ? 2.138 8.616 11.366 1.00 76.62 85 LEU A N 1
ATOM 694 C CA . LEU A 1 85 ? 2.726 8.193 12.643 1.00 76.62 85 LEU A CA 1
ATOM 695 C C . LEU A 1 85 ? 2.747 6.668 12.787 1.00 76.62 85 LEU A C 1
ATOM 697 O O . LEU A 1 85 ? 3.770 6.105 13.172 1.00 76.62 85 LEU A O 1
ATOM 701 N N . ALA A 1 86 ? 1.655 5.990 12.423 1.00 74.62 86 ALA A N 1
ATOM 702 C CA . ALA A 1 86 ? 1.602 4.532 12.414 1.00 74.62 86 ALA A CA 1
ATOM 703 C C . ALA A 1 86 ? 2.619 3.935 11.427 1.00 74.62 86 ALA A C 1
ATOM 705 O O . ALA A 1 86 ? 3.334 2.997 11.772 1.00 74.62 86 ALA A O 1
ATOM 706 N N . THR A 1 87 ? 2.736 4.514 10.228 1.00 73.25 87 THR A N 1
ATOM 707 C CA . THR A 1 87 ? 3.706 4.082 9.209 1.00 73.25 87 THR A CA 1
ATOM 708 C C . THR A 1 87 ? 5.140 4.271 9.696 1.00 73.25 87 THR A C 1
ATOM 710 O O . THR A 1 87 ? 5.948 3.359 9.559 1.00 73.25 87 THR A O 1
ATOM 713 N N . ILE A 1 88 ? 5.456 5.410 10.319 1.00 77.88 88 ILE A N 1
ATOM 714 C CA . ILE A 1 88 ? 6.762 5.661 10.938 1.00 77.88 88 ILE A CA 1
ATOM 715 C C . ILE A 1 88 ? 7.037 4.614 12.021 1.00 77.88 88 ILE A C 1
ATOM 717 O O . ILE A 1 88 ? 8.115 4.031 12.028 1.00 77.88 88 ILE A O 1
ATOM 721 N N . GLY A 1 89 ? 6.064 4.319 12.888 1.00 81.50 89 GLY A N 1
ATOM 722 C CA . GLY A 1 89 ? 6.201 3.280 13.912 1.00 81.50 89 GLY A CA 1
ATOM 723 C C . GLY A 1 89 ? 6.515 1.900 13.325 1.00 81.50 89 GLY A C 1
ATOM 724 O O . GLY A 1 89 ? 7.419 1.220 13.805 1.00 81.50 89 GLY A O 1
ATOM 725 N N . VAL A 1 90 ? 5.830 1.515 12.243 1.00 76.94 90 VAL A N 1
ATOM 726 C CA . VAL A 1 90 ? 6.101 0.268 11.508 1.00 76.94 90 VAL A CA 1
ATOM 727 C C . VAL A 1 90 ? 7.505 0.272 10.902 1.00 76.94 90 VAL A C 1
ATOM 729 O O . VAL A 1 90 ? 8.228 -0.710 11.046 1.00 76.94 90 VAL A O 1
ATOM 732 N N . LEU A 1 91 ? 7.916 1.366 10.256 1.00 77.81 91 LEU A N 1
ATOM 733 C CA . LEU A 1 91 ? 9.252 1.485 9.668 1.00 77.81 91 LEU A CA 1
ATOM 734 C C . LEU A 1 91 ? 10.345 1.386 10.732 1.00 77.81 91 LEU A C 1
ATOM 736 O O . LEU A 1 91 ? 11.303 0.644 10.543 1.00 77.81 91 LEU A O 1
ATOM 740 N N . VAL A 1 92 ? 10.186 2.076 11.863 1.00 86.62 92 VAL A N 1
ATOM 741 C CA . VAL A 1 92 ? 11.120 1.995 12.993 1.00 86.62 92 VAL A CA 1
ATOM 742 C C . VAL A 1 92 ? 11.203 0.562 13.514 1.00 86.62 92 VAL A C 1
ATOM 744 O O . VAL A 1 92 ? 12.304 0.048 13.687 1.00 86.62 92 VAL A O 1
ATOM 747 N N . LEU A 1 93 ? 10.066 -0.112 13.705 1.00 88.25 93 LEU A N 1
ATOM 748 C CA . LEU A 1 93 ? 10.036 -1.504 14.155 1.00 88.25 93 LEU A CA 1
ATOM 749 C C . LEU A 1 93 ? 10.751 -2.446 13.173 1.00 88.25 93 LEU A C 1
ATOM 751 O O . LEU A 1 93 ? 11.523 -3.298 13.605 1.00 88.25 93 LEU A O 1
ATOM 755 N N . LEU A 1 94 ? 10.535 -2.282 11.865 1.00 81.19 94 LEU A N 1
ATOM 756 C 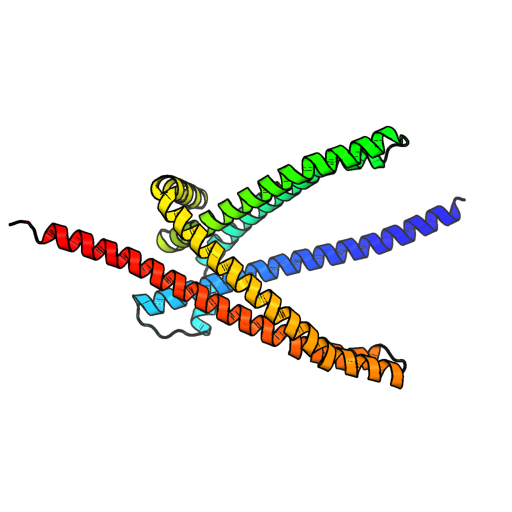CA . LEU A 1 94 ? 11.202 -3.084 10.835 1.00 81.19 94 LEU A CA 1
ATOM 757 C C . LEU A 1 94 ? 12.704 -2.807 10.769 1.00 81.19 94 LEU A C 1
ATOM 759 O O . LEU A 1 94 ? 13.485 -3.747 10.664 1.00 81.19 94 LEU A O 1
ATOM 763 N N . VAL A 1 95 ? 13.121 -1.543 10.868 1.00 85.38 95 VAL A N 1
ATOM 764 C CA . VAL A 1 95 ? 14.543 -1.169 10.908 1.00 85.38 95 VAL A CA 1
ATOM 765 C C . VAL A 1 95 ? 15.220 -1.759 12.144 1.00 85.38 95 VAL A C 1
ATOM 767 O O . VAL A 1 95 ? 16.320 -2.292 12.031 1.00 85.38 95 VAL A O 1
ATOM 770 N N . LEU A 1 96 ? 14.560 -1.728 13.304 1.00 89.06 96 LEU A N 1
ATOM 771 C CA . LEU A 1 96 ? 15.061 -2.358 14.527 1.00 89.06 96 LEU A CA 1
ATOM 772 C C . LEU A 1 96 ? 15.136 -3.885 14.396 1.00 89.06 96 LEU A C 1
ATOM 774 O O . LEU A 1 96 ? 16.130 -4.480 14.793 1.00 89.06 96 LEU A O 1
ATOM 778 N N . ALA A 1 97 ? 14.132 -4.530 13.798 1.00 86.94 97 ALA A N 1
ATOM 779 C CA . ALA A 1 97 ? 14.157 -5.976 13.561 1.00 86.94 97 ALA A CA 1
ATOM 780 C C . ALA A 1 97 ? 15.230 -6.390 12.535 1.00 86.94 97 ALA A C 1
ATOM 782 O O . ALA A 1 97 ? 15.818 -7.468 12.638 1.00 86.94 97 ALA A O 1
ATOM 783 N N . ALA A 1 98 ? 15.514 -5.522 11.562 1.00 85.12 98 ALA A N 1
ATOM 784 C CA . ALA A 1 98 ? 16.534 -5.719 10.540 1.00 85.12 98 ALA A CA 1
ATOM 785 C C . ALA A 1 98 ? 17.942 -5.288 10.984 1.00 85.12 98 ALA A C 1
ATOM 787 O O . ALA A 1 98 ? 18.910 -5.623 10.303 1.00 85.12 98 ALA A O 1
ATOM 788 N N . SER A 1 99 ? 18.096 -4.592 12.117 1.00 88.69 99 SER A N 1
ATOM 789 C CA . SER A 1 99 ? 19.394 -4.082 12.576 1.00 88.69 99 SER A CA 1
ATOM 790 C C . SER A 1 99 ? 20.491 -5.150 12.735 1.00 88.69 99 SER A C 1
ATOM 792 O O . SER A 1 99 ? 21.648 -4.813 12.476 1.00 88.69 99 SER A O 1
ATOM 794 N N . PRO A 1 100 ? 20.207 -6.428 13.080 1.00 91.81 100 PRO A N 1
ATOM 795 C CA . PRO A 1 100 ? 21.241 -7.463 13.122 1.00 91.81 100 PRO A CA 1
ATOM 796 C C . PRO A 1 100 ? 21.869 -7.781 11.753 1.00 91.81 100 PRO A C 1
ATOM 798 O O . PRO A 1 100 ? 22.987 -8.292 11.719 1.00 91.81 100 PRO A O 1
ATOM 801 N N . LEU A 1 101 ? 21.236 -7.412 10.627 1.00 86.25 101 LEU A N 1
ATOM 802 C CA . LEU A 1 101 ? 21.844 -7.532 9.292 1.00 86.25 101 LEU A CA 1
ATOM 803 C C . LEU A 1 101 ? 23.085 -6.653 9.128 1.00 86.25 101 LEU A C 1
ATOM 805 O O . LEU A 1 101 ? 23.921 -6.946 8.278 1.00 86.25 101 LEU A O 1
ATOM 809 N N . LEU A 1 102 ? 23.260 -5.617 9.955 1.00 88.12 102 LEU A N 1
ATOM 810 C CA . LEU A 1 102 ? 24.483 -4.811 9.953 1.00 88.12 102 LEU A CA 1
ATOM 811 C C . LEU A 1 102 ? 25.730 -5.648 10.288 1.00 88.12 102 LEU A C 1
ATOM 813 O O . LEU A 1 102 ? 26.830 -5.278 9.884 1.00 88.12 102 LEU A O 1
ATOM 817 N N . LEU A 1 103 ? 25.575 -6.804 10.950 1.00 88.50 103 LEU A N 1
ATOM 818 C CA . LEU A 1 103 ? 26.677 -7.737 11.212 1.00 88.50 103 LEU A CA 1
ATOM 819 C C . LEU A 1 103 ? 27.268 -8.345 9.931 1.00 88.50 103 LEU A C 1
ATOM 821 O O . LEU A 1 103 ? 28.431 -8.747 9.946 1.00 88.50 103 LEU A O 1
ATOM 825 N N . LEU A 1 104 ? 26.536 -8.339 8.810 1.00 86.31 104 LEU A N 1
ATOM 826 C CA . LEU A 1 104 ? 27.047 -8.761 7.497 1.00 86.31 104 LEU A CA 1
ATOM 827 C C . LEU A 1 104 ? 28.164 -7.850 6.966 1.00 86.31 104 LEU A C 1
ATOM 829 O O . LEU A 1 104 ? 28.922 -8.252 6.090 1.00 86.31 104 LEU A O 1
ATOM 833 N N . LEU A 1 105 ? 28.297 -6.635 7.507 1.00 88.56 105 LEU A N 1
ATOM 834 C CA . LEU A 1 105 ? 29.368 -5.701 7.149 1.00 88.56 105 LEU A CA 1
ATOM 835 C C . LEU A 1 105 ? 30.696 -6.012 7.866 1.00 88.56 105 LEU A C 1
ATOM 837 O O . LEU A 1 105 ? 31.715 -5.379 7.589 1.00 88.56 105 LEU A O 1
ATOM 841 N N . THR A 1 106 ? 30.703 -6.962 8.805 1.00 90.38 106 THR A N 1
ATOM 842 C CA . THR A 1 106 ? 31.911 -7.372 9.540 1.00 90.38 106 THR A CA 1
ATOM 843 C C . THR A 1 106 ? 32.692 -8.446 8.773 1.00 90.38 106 THR A C 1
ATOM 845 O O . THR A 1 106 ? 32.121 -9.155 7.958 1.00 90.38 106 THR A O 1
ATOM 848 N N . HIS A 1 107 ? 33.998 -8.606 9.013 1.00 87.50 107 HIS A N 1
ATOM 849 C CA . HIS A 1 107 ? 34.831 -9.630 8.344 1.00 87.50 107 HIS A CA 1
ATOM 850 C C . HIS A 1 107 ? 34.840 -10.984 9.088 1.00 87.50 107 HIS A C 1
ATOM 852 O O . HIS A 1 107 ? 35.846 -11.688 9.085 1.00 87.50 107 HIS A O 1
ATOM 858 N N . ASN A 1 108 ? 33.761 -11.327 9.798 1.00 90.62 108 ASN A N 1
ATOM 859 C CA . ASN A 1 108 ? 33.700 -12.526 10.632 1.00 90.62 108 ASN A CA 1
ATOM 860 C C . ASN A 1 108 ? 32.503 -13.408 10.249 1.00 90.62 108 ASN A C 1
ATOM 862 O O . ASN A 1 108 ? 31.353 -13.037 10.491 1.00 90.62 108 ASN A O 1
ATOM 866 N N . ASP A 1 109 ? 32.786 -14.608 9.741 1.00 89.44 109 ASP A N 1
ATOM 867 C CA . ASP A 1 109 ? 31.782 -15.585 9.291 1.00 89.44 109 ASP A CA 1
ATOM 868 C C . ASP A 1 109 ? 30.797 -15.989 10.404 1.00 89.44 109 ASP A C 1
ATOM 870 O O . ASP A 1 109 ? 29.605 -16.221 10.167 1.00 89.44 109 ASP A O 1
ATOM 874 N N . SER A 1 110 ? 31.268 -16.020 11.656 1.00 89.88 110 SER A N 1
ATOM 875 C CA . SER A 1 110 ? 30.407 -16.315 12.807 1.00 89.88 110 SER A CA 1
ATOM 876 C C . SER A 1 110 ? 29.403 -15.187 13.072 1.00 89.88 110 SER A C 1
ATOM 878 O O . SER A 1 110 ? 28.234 -15.454 13.352 1.00 89.88 110 SER A O 1
ATOM 880 N N . ALA A 1 111 ? 29.813 -13.926 12.898 1.00 88.56 111 ALA A N 1
ATOM 881 C CA . ALA A 1 111 ? 28.941 -12.767 13.064 1.00 88.56 111 ALA A CA 1
ATOM 882 C C . ALA A 1 111 ? 27.879 -12.683 11.955 1.00 88.56 111 ALA A C 1
ATOM 884 O O . ALA A 1 111 ? 26.744 -12.292 12.229 1.00 88.56 111 ALA A O 1
ATOM 885 N N . HIS A 1 112 ? 28.208 -13.110 10.730 1.00 90.50 112 HIS A N 1
ATOM 886 C CA . HIS A 1 112 ? 27.246 -13.193 9.623 1.00 90.50 112 HIS A CA 1
ATOM 887 C C . HIS A 1 112 ? 26.116 -14.169 9.930 1.00 90.50 112 HIS A C 1
ATOM 889 O O . HIS A 1 112 ? 24.940 -13.821 9.814 1.00 90.50 112 HIS A O 1
ATOM 895 N N . THR A 1 113 ? 26.480 -15.375 10.372 1.00 91.56 113 THR A N 1
ATOM 896 C CA . THR A 1 113 ? 25.514 -16.429 10.708 1.00 91.56 113 THR A CA 1
ATOM 897 C C . THR A 1 113 ? 24.584 -15.970 11.831 1.00 91.56 113 THR A C 1
ATOM 899 O O . THR A 1 113 ? 23.364 -16.098 11.722 1.00 91.56 113 THR A O 1
ATOM 902 N N . VAL A 1 114 ? 25.143 -15.359 12.881 1.00 93.38 114 VAL A N 1
ATOM 903 C CA . VAL A 1 114 ? 24.362 -14.808 13.998 1.00 93.38 114 VAL A CA 1
ATOM 904 C C . VAL A 1 114 ? 23.430 -13.688 13.526 1.00 93.38 114 VAL A C 1
ATOM 906 O O . VAL A 1 114 ? 22.256 -13.697 13.887 1.00 93.38 114 VAL A O 1
ATOM 909 N N . GLY A 1 115 ? 23.904 -12.762 12.687 1.00 91.56 115 GLY A N 1
ATOM 910 C CA . GLY A 1 115 ? 23.087 -11.664 12.163 1.00 91.56 115 GLY A CA 1
ATOM 911 C C . GLY A 1 115 ? 21.853 -12.149 11.406 1.00 91.56 115 GLY A C 1
ATOM 912 O O . GLY A 1 115 ? 20.744 -11.702 11.691 1.00 91.56 115 GLY A O 1
ATOM 913 N N . ILE A 1 116 ? 22.018 -13.127 10.511 1.00 88.75 116 ILE A N 1
ATOM 914 C CA . ILE A 1 116 ? 20.900 -13.695 9.744 1.00 88.75 116 ILE A CA 1
ATOM 915 C C . ILE A 1 116 ? 19.902 -14.394 10.674 1.00 88.75 116 ILE A C 1
ATOM 917 O O . ILE A 1 116 ? 18.704 -14.116 10.605 1.00 88.75 116 ILE A O 1
ATOM 921 N N . VAL A 1 117 ? 20.379 -15.274 11.562 1.00 95.06 117 VAL A N 1
ATOM 922 C CA . VAL A 1 117 ? 19.511 -16.044 12.469 1.00 95.06 117 VAL A CA 1
ATOM 923 C C . VAL A 1 117 ? 18.712 -15.116 13.387 1.00 95.06 117 VAL A C 1
ATOM 925 O O . VAL A 1 117 ? 17.500 -15.287 13.533 1.00 95.06 117 VAL A O 1
ATOM 928 N N . VAL A 1 118 ? 19.358 -14.098 13.962 1.00 93.88 118 VAL A N 1
ATOM 929 C CA . VAL A 1 118 ? 18.699 -13.135 14.853 1.00 93.88 118 VAL A CA 1
ATOM 930 C C . VAL A 1 118 ? 17.708 -12.259 14.086 1.00 93.88 118 VAL A C 1
ATOM 932 O O . VAL A 1 118 ? 16.595 -12.061 14.569 1.00 93.88 118 VAL A O 1
ATOM 935 N N . THR A 1 119 ? 18.041 -11.782 12.881 1.00 89.31 119 THR A N 1
ATOM 936 C CA . THR A 1 119 ? 17.089 -11.017 12.058 1.00 89.31 119 THR A CA 1
ATOM 937 C C . THR A 1 119 ? 15.858 -11.840 11.708 1.00 89.31 119 THR A C 1
ATOM 939 O O . THR A 1 119 ? 14.746 -11.341 11.854 1.00 89.31 119 THR A O 1
ATOM 942 N N . VAL A 1 120 ? 16.014 -13.100 11.290 1.00 90.81 120 VAL A N 1
ATOM 943 C CA . VAL A 1 120 ? 14.862 -13.973 11.011 1.00 90.81 120 VAL A CA 1
ATOM 944 C C . VAL A 1 120 ? 14.018 -14.154 12.277 1.00 90.81 120 VAL A C 1
ATOM 946 O O . VAL A 1 120 ? 12.797 -13.998 12.228 1.00 90.81 120 VAL A O 1
ATOM 949 N N . GLY A 1 121 ? 14.669 -14.393 13.419 1.00 92.62 121 GLY A N 1
ATOM 950 C CA . GLY A 1 121 ? 14.009 -14.518 14.717 1.00 92.62 121 GLY A CA 1
ATOM 951 C C . GLY A 1 121 ? 13.249 -13.263 15.160 1.00 92.62 121 GLY A C 1
ATOM 952 O O . GLY A 1 121 ? 12.179 -13.396 15.746 1.00 92.62 121 GLY A O 1
ATOM 953 N N . LEU A 1 122 ? 13.750 -12.059 14.860 1.00 90.69 122 LEU A N 1
ATOM 954 C CA . LEU A 1 122 ? 13.112 -10.779 15.205 1.00 90.69 122 LEU A CA 1
ATOM 955 C C . LEU A 1 122 ? 12.067 -10.317 14.181 1.00 90.69 122 LEU A C 1
ATOM 957 O O . LEU A 1 122 ? 11.101 -9.646 14.547 1.00 90.69 122 LEU A O 1
ATOM 961 N N . MET A 1 123 ? 12.212 -10.690 12.909 1.00 84.56 123 MET A N 1
ATOM 962 C CA . MET A 1 123 ? 11.258 -10.319 11.863 1.00 84.56 123 MET A CA 1
ATOM 963 C C . MET A 1 123 ? 9.903 -10.996 12.056 1.00 84.56 123 MET A C 1
ATOM 965 O O . MET A 1 123 ? 8.874 -10.362 11.839 1.00 84.56 123 MET A O 1
ATOM 969 N N . ILE A 1 124 ? 9.876 -12.247 12.521 1.00 85.94 124 ILE A N 1
ATOM 970 C CA . ILE A 1 124 ? 8.625 -12.971 12.794 1.00 85.94 124 ILE A CA 1
ATOM 971 C C . ILE A 1 124 ? 7.735 -12.231 13.820 1.00 85.94 124 ILE A C 1
ATOM 973 O O . ILE A 1 124 ? 6.593 -11.904 13.478 1.00 85.94 124 ILE A O 1
ATOM 977 N N . PRO A 1 125 ? 8.198 -11.911 15.047 1.00 89.38 125 PRO A N 1
ATOM 978 C CA . PRO A 1 125 ? 7.391 -11.172 16.013 1.00 89.38 125 PRO A CA 1
ATOM 979 C C . PRO A 1 125 ? 7.109 -9.735 15.559 1.00 89.38 125 PRO A C 1
ATOM 981 O O . PRO A 1 125 ? 6.011 -9.242 15.809 1.00 89.38 125 PRO A O 1
ATOM 984 N N . ALA A 1 126 ? 8.031 -9.074 14.848 1.00 81.06 126 ALA A N 1
ATOM 985 C CA . ALA A 1 126 ? 7.780 -7.745 14.288 1.00 81.06 126 ALA A CA 1
ATOM 986 C C . ALA A 1 126 ? 6.603 -7.758 13.299 1.00 81.06 126 ALA A C 1
ATOM 988 O O . ALA A 1 126 ? 5.691 -6.941 13.417 1.00 81.06 126 ALA A O 1
ATOM 989 N N . ILE A 1 127 ? 6.570 -8.726 12.376 1.00 76.81 127 ILE A N 1
ATOM 990 C CA . ILE A 1 127 ? 5.455 -8.918 11.440 1.00 76.81 127 ILE A CA 1
ATOM 991 C C . ILE A 1 127 ? 4.156 -9.191 12.203 1.00 76.81 127 ILE A C 1
ATOM 993 O O . ILE A 1 127 ? 3.131 -8.594 11.883 1.00 76.81 127 ILE A O 1
ATOM 997 N N . LEU A 1 128 ? 4.187 -10.037 13.236 1.00 77.25 128 LEU A N 1
ATOM 998 C CA . LEU A 1 128 ? 3.003 -10.332 14.046 1.00 77.25 128 LEU A CA 1
ATOM 999 C C . LEU A 1 128 ? 2.450 -9.064 14.716 1.00 77.25 128 LEU A C 1
ATOM 1001 O O . LEU A 1 128 ? 1.251 -8.800 14.631 1.00 77.25 128 LEU A O 1
ATOM 1005 N N . VAL A 1 129 ? 3.315 -8.238 15.311 1.00 82.75 129 VAL A N 1
ATOM 1006 C CA . VAL A 1 129 ? 2.930 -6.945 15.898 1.00 82.75 129 VAL A CA 1
ATOM 1007 C C . VAL A 1 129 ? 2.336 -6.014 14.841 1.00 82.75 129 VAL A C 1
ATOM 1009 O O . VAL A 1 129 ? 1.299 -5.402 15.091 1.00 82.75 129 VAL A O 1
ATOM 1012 N N . ILE A 1 130 ? 2.933 -5.937 13.648 1.00 72.19 130 ILE A N 1
ATOM 1013 C CA . ILE A 1 130 ? 2.416 -5.123 12.537 1.00 72.19 130 ILE A CA 1
ATOM 1014 C C . ILE A 1 130 ? 1.023 -5.594 12.118 1.00 72.19 130 ILE A C 1
ATOM 1016 O O . ILE A 1 130 ? 0.135 -4.765 11.936 1.00 72.19 130 ILE A O 1
ATOM 1020 N N . VAL A 1 131 ? 0.807 -6.906 11.996 1.00 72.75 131 VAL A N 1
ATOM 1021 C CA . VAL A 1 131 ? -0.500 -7.479 11.645 1.00 72.75 131 VAL A CA 1
ATOM 1022 C C . VAL A 1 131 ? -1.541 -7.133 12.706 1.00 72.75 131 VAL A C 1
ATOM 1024 O O . VAL A 1 131 ? -2.619 -6.648 12.365 1.00 72.75 131 VAL A O 1
ATOM 1027 N N . VAL A 1 132 ? -1.217 -7.310 13.989 1.00 76.25 132 VAL A N 1
ATOM 1028 C CA . VAL A 1 132 ? -2.120 -6.956 15.094 1.00 76.25 132 VAL A CA 1
ATOM 1029 C C . VAL A 1 132 ? -2.440 -5.460 15.077 1.00 76.25 132 VAL A C 1
ATOM 1031 O O . VAL A 1 132 ? -3.612 -5.087 15.127 1.00 76.25 132 VAL A O 1
ATOM 1034 N N . LEU A 1 133 ? -1.431 -4.596 14.937 1.00 73.94 133 LEU A N 1
ATOM 1035 C CA . LEU A 1 133 ? -1.625 -3.148 14.839 1.00 73.94 133 LEU A CA 1
ATOM 1036 C C . LEU A 1 133 ? -2.490 -2.775 13.633 1.00 73.94 133 LEU A C 1
ATOM 1038 O O . LEU A 1 133 ? -3.406 -1.971 13.772 1.00 73.94 133 LEU A O 1
ATOM 1042 N N . ALA A 1 134 ? -2.254 -3.380 12.469 1.00 69.19 134 ALA A N 1
ATOM 1043 C CA . ALA A 1 134 ? -3.039 -3.135 11.264 1.00 69.19 134 ALA A CA 1
ATOM 1044 C C . ALA A 1 134 ? -4.504 -3.551 11.445 1.00 69.19 134 ALA A C 1
ATOM 1046 O O . ALA A 1 134 ? -5.403 -2.827 11.015 1.00 69.19 134 ALA A O 1
ATOM 1047 N N . ILE A 1 135 ? -4.759 -4.675 12.118 1.00 70.69 135 ILE A N 1
ATOM 1048 C CA . ILE A 1 135 ? -6.111 -5.125 12.464 1.00 70.69 135 ILE A CA 1
ATOM 1049 C C . ILE A 1 135 ? -6.783 -4.121 13.402 1.00 70.69 135 ILE A C 1
ATOM 1051 O O . ILE A 1 135 ? -7.885 -3.660 13.107 1.00 70.69 135 ILE A O 1
ATOM 1055 N N . VAL A 1 136 ? -6.116 -3.739 14.493 1.00 71.38 136 VAL A N 1
ATOM 1056 C CA . VAL A 1 136 ? -6.655 -2.793 15.481 1.00 71.38 136 VAL A CA 1
ATOM 1057 C C . VAL A 1 136 ? -6.940 -1.441 14.834 1.00 71.38 136 VAL A C 1
ATOM 1059 O O . VAL A 1 136 ? -8.039 -0.912 14.989 1.00 71.38 136 VAL A O 1
ATOM 1062 N N . ILE A 1 137 ? -5.993 -0.908 14.055 1.00 68.69 137 ILE A N 1
ATOM 1063 C CA . ILE A 1 137 ? -6.169 0.342 13.312 1.00 68.69 137 ILE A CA 1
ATOM 1064 C C . ILE A 1 137 ? -7.317 0.194 12.319 1.00 68.69 137 ILE A C 1
ATOM 1066 O O . ILE A 1 137 ? -8.154 1.080 12.265 1.00 68.69 137 ILE A O 1
ATOM 1070 N N . SER A 1 138 ? -7.423 -0.915 11.583 1.00 66.12 138 SER A N 1
ATOM 1071 C CA . SER A 1 138 ? -8.532 -1.160 10.653 1.00 66.12 138 SER A CA 1
ATOM 1072 C C . SER A 1 138 ? -9.890 -1.130 11.362 1.00 66.12 138 SER A C 1
ATOM 1074 O O . SER A 1 138 ? -10.801 -0.451 10.890 1.00 66.12 138 SER A O 1
ATOM 1076 N N . VAL A 1 139 ? -10.015 -1.771 12.528 1.00 66.75 139 VAL A N 1
ATOM 1077 C CA . VAL A 1 139 ? -11.243 -1.774 13.345 1.00 66.75 139 VAL A CA 1
ATOM 1078 C C . VAL A 1 139 ? -11.567 -0.373 13.848 1.00 66.75 139 VAL A C 1
ATOM 1080 O O . VAL A 1 139 ? -12.638 0.153 13.545 1.00 66.75 139 VAL A O 1
ATOM 1083 N N . LEU A 1 140 ? -10.634 0.261 14.569 1.00 66.56 140 LEU A N 1
ATOM 1084 C CA . LEU A 1 140 ? -10.804 1.627 15.074 1.00 66.56 140 LEU A CA 1
ATOM 1085 C C . LEU A 1 140 ? -11.104 2.589 13.926 1.00 66.56 140 LEU A C 1
ATOM 1087 O O . LEU A 1 140 ? -11.885 3.532 14.094 1.00 66.56 140 LEU A O 1
ATOM 1091 N N . SER A 1 141 ? -10.537 2.306 12.747 1.00 62.44 141 SER A N 1
ATOM 1092 C CA . SER A 1 141 ? -10.656 3.188 11.607 1.00 62.44 141 SER A CA 1
ATOM 1093 C C . SER A 1 141 ? -12.077 3.264 11.027 1.00 62.44 141 SER A C 1
ATOM 1095 O O . SER A 1 141 ? -12.417 4.185 10.283 1.00 62.44 141 SER A O 1
ATOM 1097 N N . GLN A 1 142 ? -12.941 2.315 11.375 1.00 62.12 142 GLN A N 1
ATOM 1098 C CA . GLN A 1 142 ? -14.339 2.338 10.957 1.00 62.12 142 GLN A CA 1
ATOM 1099 C C . GLN A 1 142 ? -15.204 3.207 11.879 1.00 62.12 142 GLN A C 1
ATOM 1101 O O . GLN A 1 142 ? -16.192 3.788 11.430 1.00 62.12 142 GLN A O 1
ATOM 1106 N N . PHE A 1 143 ? -14.808 3.355 13.147 1.00 60.25 143 PHE A N 1
ATOM 1107 C CA . PHE A 1 143 ? -15.568 4.094 14.158 1.00 60.25 143 PHE A CA 1
ATOM 1108 C C . PHE A 1 143 ? -15.177 5.576 14.231 1.00 60.25 143 PHE A C 1
ATOM 1110 O O . PHE A 1 143 ? -16.057 6.436 14.245 1.00 60.25 143 PHE A O 1
ATOM 1117 N N . TRP A 1 144 ? -13.879 5.901 14.191 1.00 57.62 144 TRP A N 1
ATOM 1118 C CA . TRP A 1 144 ? -13.405 7.296 14.261 1.00 57.62 144 TRP A CA 1
ATOM 1119 C C . TRP A 1 144 ? -13.927 8.192 13.119 1.00 57.62 144 TRP A C 1
ATOM 1121 O O . TRP A 1 144 ? -14.200 9.361 13.365 1.00 57.62 144 TRP A O 1
ATOM 1131 N N . TRP A 1 145 ? -14.144 7.683 11.893 1.00 57.44 145 TRP A N 1
ATOM 1132 C CA . TRP A 1 145 ? -14.679 8.504 10.790 1.00 57.44 145 TRP A CA 1
ATOM 1133 C C . TRP A 1 145 ? -16.149 8.823 10.991 1.00 57.44 145 TRP A C 1
ATOM 1135 O O . TRP A 1 145 ? -16.578 9.924 10.662 1.00 57.44 145 TRP A O 1
ATOM 1145 N N . ARG A 1 146 ? -16.916 7.879 11.543 1.00 58.28 146 ARG A N 1
ATOM 1146 C CA . ARG A 1 146 ? -18.338 8.084 11.825 1.00 58.28 146 ARG A CA 1
ATOM 1147 C C . ARG A 1 146 ? -18.512 9.096 12.960 1.00 58.28 146 ARG A C 1
ATOM 1149 O O . ARG A 1 146 ? -19.254 10.055 12.784 1.00 58.28 146 ARG A O 1
ATOM 1156 N N . ALA A 1 147 ? -17.739 8.970 14.040 1.00 56.12 147 ALA A N 1
ATOM 1157 C CA . ALA A 1 147 ? -17.758 9.925 15.152 1.00 56.12 147 ALA A CA 1
ATOM 1158 C C . ALA A 1 147 ? -17.264 11.328 14.744 1.00 56.12 147 ALA A C 1
ATOM 1160 O O . ALA A 1 147 ? -17.874 12.332 15.094 1.00 56.12 147 ALA A O 1
ATOM 1161 N N . ALA A 1 148 ? -16.195 11.426 13.946 1.00 57.28 148 ALA A N 1
ATOM 1162 C CA . ALA A 1 148 ? -15.641 12.723 13.555 1.00 57.28 148 ALA A CA 1
ATOM 1163 C C . ALA A 1 148 ? -16.512 13.482 12.531 1.00 57.28 148 ALA A C 1
ATOM 1165 O O . ALA A 1 148 ? -16.474 14.713 12.479 1.00 57.28 148 ALA A O 1
ATOM 1166 N N . ILE A 1 149 ? -17.303 12.769 11.719 1.00 54.47 149 ILE A N 1
ATOM 1167 C CA . ILE A 1 149 ? -18.257 13.377 10.778 1.00 54.47 149 ILE A CA 1
ATOM 1168 C C . ILE A 1 149 ? -19.538 13.820 11.498 1.00 54.47 149 ILE A C 1
ATOM 1170 O O . ILE A 1 149 ? -20.033 14.908 11.201 1.00 54.47 149 ILE A O 1
ATOM 1174 N N . ILE A 1 150 ? -20.051 13.009 12.430 1.00 52.50 150 ILE A N 1
ATOM 1175 C CA . ILE A 1 150 ? -21.338 13.256 13.096 1.00 52.50 150 ILE A CA 1
ATOM 1176 C C . ILE A 1 150 ? -21.187 14.256 14.257 1.00 52.50 150 ILE A C 1
ATOM 1178 O O . ILE A 1 150 ? -21.932 15.230 14.298 1.00 52.50 150 ILE A O 1
ATOM 1182 N N . ASP A 1 151 ? -20.164 14.117 15.108 1.00 53.31 151 ASP A N 1
ATOM 1183 C CA . ASP A 1 151 ? -20.074 14.860 16.381 1.00 53.31 151 ASP A CA 1
ATOM 1184 C C . ASP A 1 151 ? -19.029 15.997 16.404 1.00 53.31 151 ASP A C 1
ATOM 1186 O O . ASP A 1 151 ? -18.768 16.592 17.446 1.00 53.31 151 ASP A O 1
ATOM 1190 N N . ASP A 1 152 ? -18.385 16.303 15.271 1.00 56.78 152 ASP A N 1
ATOM 1191 C CA . ASP A 1 152 ? -17.342 17.348 15.132 1.00 56.78 152 ASP A CA 1
ATOM 1192 C C . ASP A 1 152 ? -16.176 17.282 16.142 1.00 56.78 152 ASP A C 1
ATOM 1194 O O . ASP A 1 152 ? -15.461 18.265 16.349 1.00 56.78 152 ASP A O 1
ATOM 1198 N N . MET A 1 153 ? -15.956 16.118 16.758 1.00 58.31 153 MET A N 1
ATOM 1199 C CA . MET A 1 153 ? -14.987 15.953 17.840 1.00 58.31 153 MET A CA 1
ATOM 1200 C C . MET A 1 153 ? -13.534 16.139 17.369 1.00 58.31 153 MET A C 1
ATOM 1202 O O . MET A 1 153 ? -13.156 15.783 16.249 1.00 58.31 153 MET A O 1
ATOM 1206 N N . GLY A 1 154 ? -12.695 16.685 18.258 1.00 57.38 154 GLY A N 1
ATOM 1207 C CA . GLY A 1 154 ? -11.252 16.830 18.045 1.00 57.38 154 GLY A CA 1
ATOM 1208 C C . GLY A 1 154 ? -10.514 15.488 17.943 1.00 57.38 154 GLY A C 1
ATOM 1209 O O . GLY A 1 154 ? -11.030 14.440 18.329 1.00 57.38 154 GLY A O 1
ATOM 1210 N N . THR A 1 155 ? -9.275 15.518 17.441 1.00 57.62 155 THR A N 1
ATOM 1211 C CA . THR A 1 155 ? -8.558 14.314 16.987 1.00 57.62 155 THR A CA 1
ATOM 1212 C C . THR A 1 155 ? -8.325 13.265 18.072 1.00 57.62 155 THR A C 1
ATOM 1214 O O . THR A 1 155 ? -8.591 12.082 17.869 1.00 57.62 155 THR A O 1
ATOM 1217 N N . LEU A 1 156 ? -7.890 13.713 19.248 1.00 58.78 156 LEU A N 1
ATOM 1218 C CA . LEU A 1 156 ? -7.661 12.870 20.418 1.00 58.78 156 LEU A CA 1
ATOM 1219 C C . LEU A 1 156 ? -8.975 12.422 21.075 1.00 58.78 156 LEU A C 1
ATOM 1221 O O . LEU A 1 156 ? -9.048 11.302 21.571 1.00 58.78 156 LEU A O 1
ATOM 1225 N N . GLY A 1 157 ? -10.020 13.257 21.016 1.00 61.47 157 GLY A N 1
ATOM 1226 C CA . GLY A 1 157 ? -11.353 12.931 21.533 1.00 61.47 157 GLY A CA 1
ATOM 1227 C C . GLY A 1 157 ? -12.049 11.834 20.725 1.00 61.47 157 GLY A C 1
ATOM 1228 O O . GLY A 1 157 ? -12.644 10.927 21.294 1.00 61.47 157 GLY A O 1
ATOM 1229 N N . ALA A 1 158 ? -11.899 11.850 19.398 1.00 62.50 158 ALA A N 1
ATOM 1230 C CA . ALA A 1 158 ? -12.434 10.802 18.532 1.00 62.50 158 ALA A CA 1
ATOM 1231 C C . ALA A 1 158 ? -11.725 9.450 18.742 1.00 62.50 158 ALA A C 1
ATOM 1233 O O . ALA A 1 158 ? -12.370 8.402 18.701 1.00 62.50 158 ALA A O 1
ATOM 1234 N N . VAL A 1 159 ? -10.408 9.460 18.997 1.00 63.94 159 VAL A N 1
ATOM 1235 C CA . VAL A 1 159 ? -9.629 8.237 19.266 1.00 63.94 159 VAL A CA 1
ATOM 1236 C C . VAL A 1 159 ? -9.972 7.651 20.635 1.00 63.94 159 VAL A C 1
ATOM 1238 O O . VAL A 1 159 ? -10.189 6.444 20.732 1.00 63.94 159 VAL A O 1
ATOM 1241 N N . SER A 1 160 ? -10.073 8.476 21.682 1.00 65.75 160 SER A N 1
ATOM 1242 C CA . SER A 1 160 ? -10.462 8.000 23.015 1.00 65.75 160 SER A CA 1
ATOM 1243 C C . SER A 1 160 ? -11.907 7.496 23.043 1.00 65.75 160 SER A C 1
ATOM 1245 O O . SER A 1 160 ? -12.171 6.451 23.637 1.00 65.75 160 SER A O 1
ATOM 1247 N N . TYR A 1 161 ? -12.821 8.164 22.332 1.00 67.44 161 TYR A N 1
ATOM 1248 C CA . TYR A 1 161 ? -14.199 7.709 22.149 1.00 67.44 161 TYR A CA 1
ATOM 1249 C C . TYR A 1 161 ? -14.265 6.359 21.419 1.00 67.44 161 TYR A C 1
ATOM 1251 O O . TYR A 1 161 ? -14.928 5.434 21.895 1.00 67.44 161 TYR A O 1
ATOM 1259 N N . ALA A 1 162 ? -13.533 6.203 20.309 1.00 64.38 162 ALA A N 1
ATOM 1260 C CA . ALA A 1 162 ? -13.462 4.937 19.580 1.00 64.38 162 ALA A CA 1
ATOM 1261 C C . ALA A 1 162 ? -12.870 3.816 20.450 1.00 64.38 162 ALA A C 1
ATOM 1263 O O . ALA A 1 162 ? -13.423 2.720 20.499 1.00 64.38 162 ALA A O 1
ATOM 1264 N N . TRP A 1 163 ? -11.794 4.096 21.190 1.00 72.06 163 TRP A N 1
ATOM 1265 C CA . TRP A 1 163 ? -11.167 3.129 22.091 1.00 72.06 163 TRP A CA 1
ATOM 1266 C C . TRP A 1 163 ? -12.107 2.687 23.216 1.00 72.06 163 TRP A C 1
ATOM 1268 O O . TRP A 1 163 ? -12.251 1.491 23.471 1.00 72.06 163 TRP A O 1
ATOM 1278 N N . ASN A 1 164 ? -12.792 3.636 23.859 1.00 75.56 164 ASN A N 1
ATOM 1279 C CA . ASN A 1 164 ? -13.721 3.324 24.938 1.00 75.56 164 ASN A CA 1
ATOM 1280 C C . ASN A 1 164 ? -14.928 2.528 24.424 1.00 75.56 164 ASN A C 1
ATOM 1282 O O . ASN A 1 164 ? -15.332 1.562 25.061 1.00 75.56 164 ASN A O 1
ATOM 1286 N N . THR A 1 165 ? -15.437 2.868 23.237 1.00 69.56 165 THR A N 1
ATOM 1287 C CA . THR A 1 165 ? -16.549 2.158 22.583 1.00 69.56 165 THR A CA 1
ATOM 1288 C C . THR A 1 165 ? -16.180 0.722 22.205 1.00 69.56 165 THR A C 1
ATOM 1290 O O . THR A 1 165 ? -16.972 -0.196 22.418 1.00 69.56 165 THR A O 1
ATOM 1293 N N . VAL A 1 166 ? -14.967 0.502 21.682 1.00 71.75 166 VAL A N 1
ATOM 1294 C CA . VAL A 1 166 ? -14.464 -0.847 21.377 1.00 71.75 166 VAL A CA 1
ATOM 1295 C C . VAL A 1 166 ? -14.294 -1.659 22.656 1.00 71.75 166 VAL A C 1
ATOM 1297 O O . VAL A 1 166 ? -14.639 -2.835 22.680 1.00 71.75 166 VAL A O 1
ATOM 1300 N N . LYS A 1 167 ? -13.802 -1.042 23.735 1.00 76.38 167 LYS A N 1
ATOM 1301 C CA . LYS A 1 167 ? -13.613 -1.727 25.016 1.00 76.38 167 LYS A CA 1
ATOM 1302 C C . LYS A 1 167 ? -14.943 -2.120 25.664 1.00 76.38 167 LYS A C 1
ATOM 1304 O O . LYS A 1 167 ? -15.046 -3.221 26.199 1.00 76.38 167 LYS A O 1
ATOM 1309 N N . THR A 1 168 ? -15.952 -1.251 25.615 1.00 78.75 168 THR A N 1
ATOM 1310 C CA . THR A 1 168 ? -17.268 -1.515 26.216 1.00 78.75 168 THR A CA 1
ATOM 1311 C C . THR A 1 168 ? -18.090 -2.524 25.421 1.00 78.75 168 THR A C 1
ATOM 1313 O O . THR A 1 168 ? -18.799 -3.321 26.024 1.00 78.75 168 THR A O 1
ATOM 1316 N N . ASN A 1 169 ? -17.948 -2.556 24.093 1.00 75.12 169 ASN A N 1
ATOM 1317 C CA . ASN A 1 169 ? -18.719 -3.439 23.209 1.00 75.12 169 ASN A CA 1
ATOM 1318 C C . ASN A 1 169 ? -17.825 -4.419 22.433 1.00 75.12 169 ASN A C 1
ATOM 1320 O O . ASN A 1 169 ? -18.084 -4.722 21.267 1.00 75.12 169 ASN A O 1
ATOM 1324 N N . PHE A 1 170 ? -16.758 -4.925 23.062 1.00 74.12 170 PHE A N 1
ATOM 1325 C CA . PHE A 1 170 ? -15.730 -5.707 22.363 1.00 74.12 170 PHE A CA 1
ATOM 1326 C C . PHE A 1 170 ? -16.298 -6.941 21.652 1.00 74.12 170 PHE A C 1
ATOM 1328 O O . PHE A 1 170 ? -15.824 -7.291 20.576 1.00 74.12 170 PHE A O 1
ATOM 1335 N N . ARG A 1 171 ? -17.320 -7.589 22.228 1.00 67.56 171 ARG A N 1
ATOM 1336 C CA . ARG A 1 171 ? -17.940 -8.795 21.666 1.00 67.56 171 ARG A CA 1
ATOM 1337 C C . ARG A 1 171 ? -18.647 -8.490 20.350 1.00 67.56 171 ARG A C 1
ATOM 1339 O O . ARG A 1 171 ? -18.401 -9.170 19.358 1.00 67.56 171 ARG A O 1
ATOM 1346 N N . ASP A 1 172 ? -19.465 -7.447 20.328 1.00 70.06 172 ASP A N 1
ATOM 1347 C CA . ASP A 1 172 ? -20.228 -7.067 19.139 1.00 70.06 172 ASP A CA 1
ATOM 1348 C C . ASP A 1 172 ? -19.305 -6.498 18.054 1.00 70.06 172 ASP A C 1
ATOM 1350 O O . ASP A 1 172 ? -19.452 -6.821 16.873 1.00 70.06 172 ASP A O 1
ATOM 1354 N N . VAL A 1 173 ? -18.275 -5.740 18.45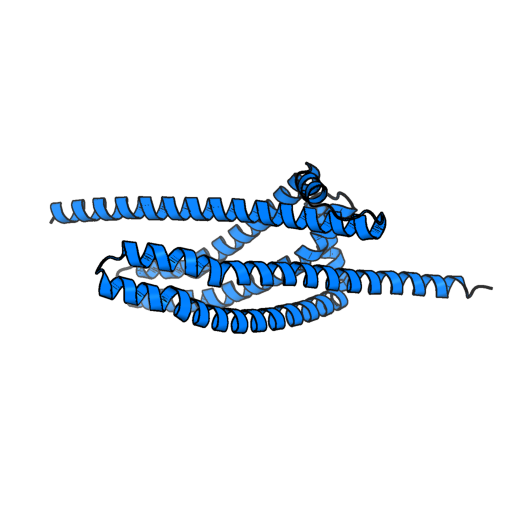4 1.00 70.12 173 VAL A N 1
ATOM 1355 C CA . VAL A 1 173 ? -17.225 -5.254 17.547 1.00 70.12 173 VAL A CA 1
ATOM 1356 C C . VAL A 1 173 ? -16.412 -6.412 16.964 1.00 70.12 173 VAL A C 1
ATOM 1358 O O . VAL A 1 173 ? -16.152 -6.421 15.762 1.00 70.12 173 VAL A O 1
ATOM 1361 N N . ALA A 1 174 ? -16.038 -7.405 17.775 1.00 71.88 174 ALA A N 1
ATOM 1362 C CA . ALA A 1 174 ? -15.276 -8.566 17.321 1.00 71.88 174 ALA A CA 1
ATOM 1363 C C . ALA A 1 174 ? -16.086 -9.441 16.356 1.00 71.88 174 ALA A C 1
ATOM 1365 O O . ALA A 1 174 ? -15.548 -9.858 15.334 1.00 71.88 174 ALA A O 1
ATOM 1366 N N . ILE A 1 175 ? -17.375 -9.677 16.629 1.00 71.50 175 ILE A N 1
ATOM 1367 C CA . ILE A 1 175 ? -18.266 -10.430 15.731 1.00 71.50 175 ILE A CA 1
ATOM 1368 C C . ILE A 1 175 ? -18.411 -9.698 14.395 1.00 71.50 175 ILE A C 1
ATOM 1370 O O . ILE A 1 175 ? -18.248 -10.306 13.338 1.00 71.50 175 ILE A O 1
ATOM 1374 N N . MET A 1 176 ? -18.659 -8.388 14.429 1.00 68.31 176 MET A N 1
ATOM 1375 C CA . MET A 1 176 ? -18.772 -7.581 13.216 1.00 68.31 176 MET A CA 1
ATOM 1376 C C . MET A 1 176 ? -17.465 -7.570 12.414 1.00 68.31 176 MET A C 1
ATOM 1378 O O . MET A 1 176 ? -17.476 -7.721 11.191 1.00 68.31 176 MET A O 1
ATOM 1382 N N . TRP A 1 177 ? -16.327 -7.425 13.097 1.00 77.25 177 TRP A N 1
ATOM 1383 C CA . TRP A 1 177 ? -15.017 -7.487 12.462 1.00 77.25 177 TRP A CA 1
ATOM 1384 C C . TRP A 1 177 ? -14.760 -8.855 11.831 1.00 77.25 177 TRP A C 1
ATOM 1386 O O . TRP A 1 177 ? -14.298 -8.907 10.696 1.00 77.25 177 TRP A O 1
ATOM 1396 N N . LEU A 1 178 ? -15.106 -9.948 12.517 1.00 71.12 178 LEU A N 1
ATOM 1397 C CA . LEU A 1 178 ? -14.928 -11.307 12.009 1.00 71.12 178 LEU A CA 1
ATOM 1398 C C . LEU A 1 178 ? -15.797 -11.565 10.772 1.00 71.12 178 LEU A C 1
ATOM 1400 O O . LEU A 1 178 ? -15.311 -12.122 9.790 1.00 71.12 178 LEU A O 1
ATOM 1404 N N . LEU A 1 179 ? -17.053 -11.108 10.781 1.00 72.38 179 LEU A N 1
ATOM 1405 C CA . LEU A 1 179 ? -17.937 -11.179 9.613 1.00 72.38 179 LEU A CA 1
ATOM 1406 C C . LEU A 1 179 ? -17.338 -10.425 8.423 1.00 72.38 179 LEU A C 1
ATOM 1408 O O . LEU A 1 179 ? -17.318 -10.930 7.302 1.00 72.38 179 LEU A O 1
ATOM 1412 N N . MET A 1 180 ? -16.794 -9.236 8.669 1.00 66.69 180 MET A N 1
ATOM 1413 C CA . MET A 1 180 ? -16.216 -8.390 7.626 1.00 66.69 180 MET A CA 1
ATOM 1414 C C . MET A 1 180 ? -14.865 -8.883 7.135 1.00 66.69 180 MET A C 1
ATOM 1416 O O . MET A 1 180 ? -14.556 -8.733 5.954 1.00 66.69 180 MET A O 1
ATOM 1420 N N . LEU A 1 181 ? -14.089 -9.522 8.008 1.00 72.25 181 LEU A N 1
ATOM 1421 C CA . LEU A 1 181 ? -12.912 -10.280 7.619 1.00 72.25 181 LEU A CA 1
ATOM 1422 C C . LEU A 1 181 ? -13.324 -11.440 6.713 1.00 72.25 181 LEU A C 1
ATOM 1424 O O . LEU A 1 181 ? -12.737 -11.591 5.649 1.00 72.25 181 LEU A O 1
ATOM 1428 N N . GLY A 1 182 ? -14.364 -12.197 7.074 1.00 70.00 182 GLY A N 1
ATOM 1429 C CA . GLY A 1 182 ? -14.896 -13.284 6.250 1.00 70.00 182 GLY A CA 1
ATOM 1430 C C . GLY A 1 182 ? -15.312 -12.815 4.854 1.00 70.00 182 GLY A C 1
ATOM 1431 O O . GLY A 1 182 ? -14.876 -13.384 3.854 1.00 70.00 182 GLY A O 1
ATOM 1432 N N . VAL A 1 183 ? -16.078 -11.723 4.770 1.00 72.12 183 VAL A N 1
ATOM 1433 C CA . VAL A 1 183 ? -16.468 -11.100 3.492 1.00 72.12 183 VAL A CA 1
ATOM 1434 C C . VAL A 1 183 ? -15.246 -10.604 2.717 1.00 72.12 183 VAL A C 1
ATOM 1436 O O . VAL A 1 183 ? -15.151 -10.827 1.512 1.00 72.12 183 VAL A O 1
ATOM 1439 N N . GLY A 1 184 ? -14.297 -9.956 3.397 1.00 69.75 184 GLY A N 1
ATOM 1440 C CA . GLY A 1 184 ? -13.074 -9.445 2.785 1.00 69.75 184 GLY A CA 1
ATOM 1441 C C . GLY A 1 184 ? -12.189 -10.552 2.213 1.00 69.75 184 GLY A C 1
ATOM 1442 O O . GLY A 1 184 ? -11.682 -10.405 1.104 1.00 69.75 184 GLY A O 1
ATOM 1443 N N . VAL A 1 185 ? -12.046 -11.670 2.929 1.00 67.75 185 VAL A N 1
ATOM 1444 C CA . VAL A 1 185 ? -11.307 -12.857 2.476 1.00 67.75 185 VAL A CA 1
ATOM 1445 C C . VAL A 1 185 ? -12.009 -13.504 1.287 1.00 67.75 185 VAL A C 1
ATOM 1447 O O . VAL A 1 185 ? -11.357 -13.775 0.281 1.00 67.75 185 VAL A O 1
ATOM 1450 N N . LEU A 1 186 ? -13.331 -13.697 1.360 1.00 72.69 186 LEU A N 1
ATOM 1451 C CA . LEU A 1 186 ? -14.110 -14.267 0.261 1.00 72.69 186 LEU A CA 1
ATOM 1452 C C . LEU A 1 186 ? -13.996 -13.409 -1.004 1.00 72.69 186 LEU A C 1
ATOM 1454 O O . LEU A 1 186 ? -13.715 -13.925 -2.084 1.00 72.69 186 LEU A O 1
ATOM 1458 N N . PHE A 1 187 ? -14.155 -12.093 -0.870 1.00 72.25 187 PHE A N 1
ATOM 1459 C CA . PHE A 1 187 ? -13.994 -11.173 -1.988 1.00 72.25 187 PHE A CA 1
ATOM 1460 C C . PHE A 1 187 ? -12.556 -11.160 -2.517 1.00 72.25 187 PHE A C 1
ATOM 1462 O O . PHE A 1 187 ? -12.354 -11.200 -3.726 1.00 72.25 187 PHE A O 1
ATOM 1469 N N . GLY A 1 188 ? -11.557 -11.154 -1.632 1.00 70.12 188 GLY A N 1
ATOM 1470 C CA . GLY A 1 188 ? -10.149 -11.244 -2.014 1.00 70.12 188 GLY A CA 1
ATOM 1471 C C . GLY A 1 188 ? -9.856 -12.497 -2.839 1.00 70.12 188 GLY A C 1
ATOM 1472 O O . GLY A 1 188 ? -9.204 -12.403 -3.875 1.00 70.12 188 GLY A O 1
ATOM 1473 N N . LEU A 1 189 ? -10.410 -13.646 -2.443 1.00 72.62 189 LEU A N 1
ATOM 1474 C CA . LEU A 1 189 ? -10.296 -14.896 -3.192 1.00 72.62 189 LEU A CA 1
ATOM 1475 C C . LEU A 1 189 ? -10.944 -14.787 -4.582 1.00 72.62 189 LEU A C 1
ATOM 1477 O O . LEU A 1 189 ? -10.325 -15.165 -5.576 1.00 72.62 189 LEU A O 1
ATOM 1481 N N . LEU A 1 190 ? -12.153 -14.222 -4.668 1.00 80.75 190 LEU A N 1
ATOM 1482 C CA . LEU A 1 190 ? -12.835 -13.986 -5.946 1.00 80.75 190 LEU A CA 1
ATOM 1483 C C . LEU A 1 190 ? -12.026 -13.054 -6.858 1.00 80.75 190 LEU A C 1
ATOM 1485 O O . LEU A 1 190 ? -11.896 -13.329 -8.050 1.00 80.75 190 LEU A O 1
ATOM 1489 N N . VAL A 1 191 ? -11.441 -11.988 -6.304 1.00 79.56 191 VAL A N 1
ATOM 1490 C CA . VAL A 1 191 ? -10.567 -11.072 -7.047 1.00 79.56 191 VAL A CA 1
ATOM 1491 C C . VAL A 1 191 ? -9.314 -11.786 -7.533 1.00 79.56 191 VAL A C 1
ATOM 1493 O O . VAL A 1 191 ? -8.935 -11.574 -8.676 1.00 79.56 191 VAL A O 1
ATOM 1496 N N . ILE A 1 192 ? -8.688 -12.650 -6.730 1.00 78.88 192 ILE A N 1
ATOM 1497 C CA . ILE A 1 192 ? -7.519 -13.426 -7.170 1.00 78.88 192 ILE A CA 1
ATOM 1498 C C . ILE A 1 192 ? -7.879 -14.282 -8.388 1.00 78.88 192 ILE A C 1
ATOM 1500 O O . ILE A 1 192 ? -7.193 -14.206 -9.405 1.00 78.88 192 ILE A O 1
ATOM 1504 N N . VAL A 1 193 ? -8.976 -15.043 -8.323 1.00 85.81 193 VAL A N 1
ATOM 1505 C CA . VAL A 1 193 ? -9.435 -15.871 -9.452 1.00 85.81 193 VAL A CA 1
ATOM 1506 C C . VAL A 1 193 ? -9.730 -15.003 -10.679 1.00 85.81 193 VAL A C 1
ATOM 1508 O O . VAL A 1 193 ? -9.275 -15.306 -11.781 1.00 85.81 193 VAL A O 1
ATOM 1511 N N . PHE A 1 194 ? -10.433 -13.888 -10.487 1.00 87.56 194 PHE A N 1
ATOM 1512 C CA . PHE A 1 194 ? -10.751 -12.942 -11.553 1.00 87.56 194 PHE A CA 1
ATOM 1513 C C . PHE A 1 194 ? -9.495 -12.332 -12.194 1.00 87.56 194 PHE A C 1
ATOM 1515 O O . PHE A 1 194 ? -9.396 -12.279 -13.419 1.00 87.56 194 PHE A O 1
ATOM 1522 N N . VAL A 1 195 ? -8.506 -11.931 -11.390 1.00 86.38 195 VAL A N 1
ATOM 1523 C CA . VAL A 1 195 ? -7.220 -11.397 -11.857 1.00 86.38 195 VAL A CA 1
ATOM 1524 C C . VAL A 1 195 ? -6.445 -12.452 -12.632 1.00 86.38 195 VAL A C 1
ATOM 1526 O O . VAL A 1 195 ? -5.915 -12.131 -13.688 1.00 86.38 195 VAL A O 1
ATOM 1529 N N . MET A 1 196 ? -6.416 -13.707 -12.181 1.00 88.81 196 MET A N 1
ATOM 1530 C CA . MET A 1 196 ? -5.749 -14.795 -12.909 1.00 88.81 196 MET A CA 1
ATOM 1531 C C . MET A 1 196 ? -6.350 -15.000 -14.308 1.00 88.81 196 MET A C 1
ATOM 1533 O O . MET A 1 196 ? -5.617 -15.121 -15.295 1.00 88.81 196 MET A O 1
ATOM 1537 N N . ILE A 1 197 ? -7.681 -14.963 -14.416 1.00 92.75 197 ILE A N 1
ATOM 1538 C CA . ILE A 1 197 ? -8.385 -15.017 -15.706 1.00 92.75 197 ILE A CA 1
ATOM 1539 C C . ILE A 1 197 ? -8.007 -13.802 -16.566 1.00 92.75 197 ILE A C 1
ATOM 1541 O O . ILE A 1 197 ? -7.651 -13.949 -17.733 1.00 92.75 197 ILE A O 1
ATOM 1545 N N . LEU A 1 198 ? -8.015 -12.604 -15.983 1.00 92.31 198 LEU A N 1
ATOM 1546 C CA . LEU A 1 198 ? -7.666 -11.354 -16.661 1.00 92.31 198 LEU A CA 1
ATOM 1547 C C . LEU A 1 198 ? -6.226 -11.297 -17.155 1.00 92.31 198 LEU A C 1
ATOM 1549 O O . LEU A 1 198 ? -5.991 -10.804 -18.257 1.00 92.31 198 LEU A O 1
ATOM 1553 N N . VAL A 1 199 ? -5.270 -11.793 -16.369 1.00 90.62 199 VAL A N 1
ATOM 1554 C CA . VAL A 1 199 ? -3.868 -11.921 -16.779 1.00 90.62 199 VAL A CA 1
ATOM 1555 C C . VAL A 1 199 ? -3.782 -12.848 -17.983 1.00 90.62 199 VAL A C 1
ATOM 1557 O O . VAL A 1 199 ? -3.126 -12.502 -18.958 1.00 90.62 199 VAL A O 1
ATOM 1560 N N . THR A 1 200 ? -4.500 -13.973 -17.958 1.00 92.19 200 THR A N 1
ATOM 1561 C CA . THR A 1 200 ? -4.523 -14.929 -19.075 1.00 92.19 200 THR A CA 1
ATOM 1562 C C . THR A 1 200 ? -5.098 -14.291 -20.344 1.00 92.19 200 THR A C 1
ATOM 1564 O O . THR A 1 200 ? -4.484 -14.368 -21.406 1.00 92.19 200 THR A O 1
ATOM 1567 N N . ILE A 1 201 ? -6.231 -13.589 -20.236 1.00 93.38 201 ILE A N 1
ATOM 1568 C CA . ILE A 1 201 ? -6.853 -12.872 -21.361 1.00 93.38 201 ILE A CA 1
ATOM 1569 C C . ILE A 1 201 ? -5.933 -11.761 -21.873 1.00 93.38 201 ILE A C 1
ATOM 1571 O O . ILE A 1 201 ? -5.720 -11.631 -23.075 1.00 93.38 201 ILE A O 1
ATOM 1575 N N . THR A 1 202 ? -5.353 -10.968 -20.975 1.00 92.44 202 THR A N 1
ATOM 1576 C CA . THR A 1 202 ? -4.459 -9.864 -21.344 1.00 92.44 202 THR A CA 1
ATOM 1577 C C . THR A 1 202 ? -3.190 -10.383 -22.012 1.00 92.44 202 THR A C 1
ATOM 1579 O O . THR A 1 202 ? -2.760 -9.836 -23.024 1.00 92.44 202 THR A O 1
ATOM 1582 N N . ALA A 1 203 ? -2.613 -11.476 -21.517 1.00 90.75 203 ALA A N 1
ATOM 1583 C CA . ALA A 1 203 ? -1.480 -12.127 -22.160 1.00 90.75 203 ALA A CA 1
ATOM 1584 C C . ALA A 1 203 ? -1.852 -12.646 -23.559 1.00 90.75 203 ALA A C 1
ATOM 1586 O O . ALA A 1 203 ? -1.076 -12.467 -24.492 1.00 90.75 203 ALA A O 1
ATOM 1587 N N . ALA A 1 204 ? -3.048 -13.214 -23.734 1.00 93.06 204 ALA A N 1
ATOM 1588 C CA . ALA A 1 204 ? -3.512 -13.702 -25.031 1.00 93.06 204 ALA A CA 1
ATOM 1589 C C . ALA A 1 204 ? -3.801 -12.574 -26.039 1.00 93.06 204 ALA A C 1
ATOM 1591 O O . ALA A 1 204 ? -3.474 -12.713 -27.213 1.00 93.06 204 ALA A O 1
ATOM 1592 N N . VAL A 1 205 ? -4.396 -11.461 -25.598 1.00 93.31 205 VAL A N 1
ATOM 1593 C CA . VAL A 1 205 ? -4.887 -10.387 -26.485 1.00 93.31 205 VAL A CA 1
ATOM 1594 C C . VAL A 1 205 ? -3.861 -9.267 -26.683 1.00 93.31 205 VAL A C 1
ATOM 1596 O O . VAL A 1 205 ? -3.748 -8.720 -27.778 1.00 93.31 205 VAL A O 1
ATOM 1599 N N . ALA A 1 206 ? -3.088 -8.925 -25.653 1.00 92.62 206 ALA A N 1
ATOM 1600 C CA . ALA A 1 206 ? -2.049 -7.899 -25.728 1.00 92.62 206 ALA A CA 1
ATOM 1601 C C . ALA A 1 206 ? -0.654 -8.512 -25.913 1.00 92.62 206 ALA A C 1
ATOM 1603 O O . ALA A 1 206 ? 0.112 -8.074 -26.773 1.00 92.62 206 ALA A O 1
ATOM 1604 N N . GLY A 1 207 ? -0.338 -9.545 -25.127 1.00 89.25 207 GLY A N 1
ATOM 1605 C CA . GLY A 1 207 ? 0.985 -10.171 -25.106 1.00 89.25 207 GLY A CA 1
ATOM 1606 C C . GLY A 1 207 ? 1.306 -10.947 -26.382 1.00 89.25 207 GLY A C 1
ATOM 1607 O O . GLY A 1 207 ? 2.337 -10.697 -27.001 1.00 89.25 207 GLY A O 1
ATOM 1608 N N . LEU A 1 208 ? 0.418 -11.852 -26.805 1.00 91.56 208 LEU A N 1
ATOM 1609 C CA . LEU A 1 208 ? 0.652 -12.724 -27.958 1.00 91.56 208 LEU A CA 1
ATOM 1610 C C . LEU A 1 208 ? 0.803 -11.925 -29.266 1.00 91.56 208 LEU A C 1
ATOM 1612 O O . LEU A 1 208 ? 1.815 -12.107 -29.944 1.00 91.56 208 LEU A O 1
ATOM 1616 N N . PRO A 1 209 ? -0.099 -10.984 -29.618 1.00 92.62 209 PRO A N 1
ATOM 1617 C CA . PRO A 1 209 ? 0.066 -10.197 -30.837 1.00 92.62 209 PRO A CA 1
ATOM 1618 C C . PRO A 1 209 ? 1.247 -9.229 -30.738 1.00 92.62 209 PRO A C 1
ATOM 1620 O O . PRO A 1 209 ? 1.957 -9.042 -31.721 1.00 92.62 209 PRO A O 1
ATOM 1623 N N . GLY A 1 210 ? 1.513 -8.665 -29.552 1.00 92.00 210 GLY A N 1
ATOM 1624 C CA . GLY A 1 210 ? 2.697 -7.836 -29.317 1.00 92.00 210 GLY A CA 1
ATOM 1625 C C . GLY A 1 210 ? 4.000 -8.604 -29.561 1.00 92.00 210 GLY A C 1
ATOM 1626 O O . GLY A 1 210 ? 4.901 -8.097 -30.227 1.00 92.00 210 GLY A O 1
ATOM 1627 N N . TYR A 1 211 ? 4.080 -9.854 -29.100 1.00 91.00 211 TYR A N 1
ATOM 1628 C CA . TYR A 1 211 ? 5.224 -10.732 -29.341 1.00 91.00 211 TYR A CA 1
ATOM 1629 C C . TYR A 1 211 ? 5.383 -11.097 -30.824 1.00 91.00 211 TYR A C 1
ATOM 1631 O O . TYR A 1 211 ? 6.493 -11.057 -31.354 1.00 91.00 211 TYR A O 1
ATOM 1639 N N . LEU A 1 212 ? 4.285 -11.399 -31.523 1.00 93.56 212 LEU A N 1
ATOM 1640 C CA . LEU A 1 212 ? 4.323 -11.676 -32.963 1.00 93.56 212 LEU A CA 1
ATOM 1641 C C . LEU A 1 212 ? 4.759 -10.444 -33.772 1.00 93.56 212 LEU A C 1
ATOM 1643 O O . LEU A 1 212 ? 5.570 -10.568 -34.688 1.00 93.56 212 LEU A O 1
ATOM 1647 N N . LEU A 1 213 ? 4.287 -9.249 -33.403 1.00 92.94 213 LEU A N 1
ATOM 1648 C CA . LEU A 1 213 ? 4.724 -7.986 -34.004 1.00 92.94 213 LEU A CA 1
ATOM 1649 C C . LEU A 1 213 ? 6.209 -7.724 -33.756 1.00 92.94 213 LEU A C 1
ATOM 1651 O O . LEU A 1 213 ? 6.906 -7.274 -34.666 1.00 92.94 213 LEU A O 1
ATOM 1655 N N . TYR A 1 214 ? 6.708 -8.038 -32.558 1.00 92.81 214 TYR A N 1
ATOM 1656 C CA . TYR A 1 214 ? 8.136 -7.967 -32.266 1.00 92.81 214 TYR A CA 1
ATOM 1657 C C . TYR A 1 214 ? 8.936 -8.901 -33.179 1.00 92.81 214 TYR A C 1
ATOM 1659 O O . TYR A 1 214 ? 9.890 -8.455 -33.804 1.00 92.81 214 TYR A O 1
ATOM 1667 N N . GLN A 1 215 ? 8.517 -10.160 -33.326 1.00 94.62 215 GLN A N 1
ATOM 1668 C CA . GLN A 1 215 ? 9.204 -11.115 -34.201 1.00 94.62 215 GLN A CA 1
ATOM 1669 C C . GLN A 1 215 ? 9.198 -10.673 -35.673 1.00 94.62 215 GLN A C 1
ATOM 1671 O O . GLN A 1 215 ? 10.211 -10.803 -36.360 1.00 94.62 215 GLN A O 1
ATOM 1676 N N . ALA A 1 216 ? 8.088 -10.105 -36.150 1.00 94.44 216 ALA A N 1
ATOM 1677 C CA . ALA A 1 216 ? 7.951 -9.653 -37.534 1.00 94.44 216 ALA A CA 1
ATOM 1678 C C . ALA A 1 216 ? 8.746 -8.372 -37.842 1.00 94.44 216 ALA A C 1
ATOM 1680 O O . ALA A 1 216 ? 9.280 -8.226 -38.937 1.00 94.44 216 ALA A O 1
ATOM 1681 N N . THR A 1 217 ? 8.809 -7.431 -36.896 1.00 93.31 217 THR A N 1
ATOM 1682 C CA . THR A 1 217 ? 9.409 -6.102 -37.123 1.00 93.31 217 THR A CA 1
ATOM 1683 C C . THR A 1 217 ? 10.796 -5.939 -36.508 1.00 93.31 217 THR A C 1
ATOM 1685 O O . THR A 1 217 ? 11.469 -4.954 -36.800 1.00 93.31 217 THR A O 1
ATOM 1688 N N . GLN A 1 218 ? 11.206 -6.860 -35.627 1.00 93.19 218 GLN A N 1
ATOM 1689 C CA . GLN A 1 218 ? 12.405 -6.787 -34.777 1.00 93.19 218 GLN A CA 1
ATOM 1690 C C . GLN A 1 218 ? 12.498 -5.486 -33.953 1.00 93.19 218 GLN A C 1
ATOM 1692 O O . GLN A 1 218 ? 13.554 -5.127 -33.434 1.00 93.19 218 GLN A O 1
ATOM 1697 N N . SER A 1 219 ? 11.379 -4.769 -33.803 1.00 91.38 219 SER A N 1
ATOM 1698 C CA . SER A 1 219 ? 11.305 -3.476 -33.134 1.00 91.38 219 SER A CA 1
ATOM 1699 C C . SER A 1 219 ? 10.472 -3.578 -31.864 1.00 91.38 219 SER A C 1
ATOM 1701 O O . SER A 1 219 ? 9.258 -3.794 -31.894 1.00 91.38 219 SER A O 1
ATOM 1703 N N . VAL A 1 220 ? 11.129 -3.362 -30.724 1.00 89.25 220 VAL A N 1
ATOM 1704 C CA . VAL A 1 220 ? 10.485 -3.316 -29.401 1.00 89.25 220 VAL A CA 1
ATOM 1705 C C . VAL A 1 220 ? 9.435 -2.201 -29.337 1.00 89.25 220 VAL A C 1
ATOM 1707 O O . VAL A 1 220 ? 8.399 -2.356 -28.693 1.00 89.25 220 VAL A O 1
ATOM 1710 N N . PHE A 1 221 ? 9.661 -1.096 -30.055 1.00 92.31 221 PHE A N 1
ATOM 1711 C CA . PHE A 1 221 ? 8.754 0.050 -30.067 1.00 92.31 221 PHE A CA 1
ATOM 1712 C C . PHE A 1 221 ? 7.395 -0.286 -30.693 1.00 92.31 221 PHE A C 1
ATOM 1714 O O . PHE A 1 221 ? 6.362 0.053 -30.123 1.00 92.31 221 PHE A O 1
ATOM 1721 N N . VAL A 1 222 ? 7.378 -0.998 -31.825 1.00 88.94 222 VAL A N 1
ATOM 1722 C CA . VAL A 1 222 ? 6.131 -1.383 -32.514 1.00 88.94 222 VAL A CA 1
ATOM 1723 C C . VAL A 1 222 ? 5.324 -2.373 -31.670 1.00 88.94 222 VAL A C 1
ATOM 1725 O O . VAL A 1 222 ? 4.105 -2.247 -31.556 1.00 88.94 222 VAL A O 1
ATOM 1728 N N . ALA A 1 223 ? 6.006 -3.313 -31.014 1.00 88.12 223 ALA A N 1
ATOM 1729 C CA . ALA A 1 223 ? 5.379 -4.256 -30.095 1.00 88.12 223 ALA A CA 1
ATOM 1730 C C . ALA A 1 223 ? 4.746 -3.560 -28.878 1.00 88.12 223 ALA A C 1
ATOM 1732 O O . ALA A 1 223 ? 3.620 -3.883 -28.501 1.00 88.12 223 ALA A O 1
ATOM 1733 N N . LEU A 1 224 ? 5.430 -2.569 -28.294 1.00 90.00 224 LEU A N 1
ATOM 1734 C CA . LEU A 1 224 ? 4.909 -1.755 -27.189 1.00 90.00 224 LEU A CA 1
ATOM 1735 C C . LEU A 1 224 ? 3.738 -0.867 -27.609 1.00 90.00 224 LEU A C 1
ATOM 1737 O O . LEU A 1 224 ? 2.784 -0.734 -26.844 1.00 90.00 224 LEU A O 1
ATOM 1741 N N . LEU A 1 225 ? 3.791 -0.289 -28.812 1.00 92.62 225 LEU A N 1
ATOM 1742 C CA . LEU A 1 225 ? 2.744 0.591 -29.333 1.00 92.62 225 LEU A CA 1
ATOM 1743 C C . LEU A 1 225 ? 1.385 -0.120 -29.402 1.00 92.62 225 LEU A C 1
ATOM 1745 O O . LEU A 1 225 ? 0.358 0.504 -29.159 1.00 92.62 225 LEU A O 1
ATOM 1749 N N . TRP A 1 226 ? 1.384 -1.425 -29.681 1.00 91.00 226 TRP A N 1
ATOM 1750 C CA . TRP A 1 226 ? 0.187 -2.261 -29.614 1.00 91.00 226 TRP A CA 1
ATOM 1751 C C . TRP A 1 226 ? -0.062 -2.831 -28.213 1.00 91.00 226 TRP A C 1
ATOM 1753 O O . TRP A 1 226 ? -1.152 -2.693 -27.657 1.00 91.00 226 TRP A O 1
ATOM 1763 N N . GLY A 1 227 ? 0.948 -3.483 -27.634 1.00 89.94 227 GLY A N 1
ATOM 1764 C CA . GLY A 1 227 ? 0.793 -4.266 -26.413 1.00 89.94 227 GLY A CA 1
ATOM 1765 C C . GLY A 1 227 ? 0.390 -3.420 -25.209 1.00 89.94 227 GLY A C 1
ATOM 1766 O O . GLY A 1 227 ? -0.444 -3.847 -24.417 1.00 89.94 227 GLY A O 1
ATOM 1767 N N . LEU A 1 228 ? 0.929 -2.207 -25.075 1.00 88.69 228 LEU A N 1
ATOM 1768 C CA . LEU A 1 228 ? 0.711 -1.382 -23.889 1.00 88.69 228 LEU A CA 1
ATOM 1769 C C . LEU A 1 228 ? -0.711 -0.790 -23.826 1.00 88.69 228 LEU A C 1
ATOM 1771 O O . LEU A 1 228 ? -1.367 -0.987 -22.802 1.00 88.69 228 LEU A O 1
ATOM 1775 N N . PRO A 1 229 ? -1.259 -0.150 -24.880 1.00 93.00 229 PRO A N 1
ATOM 1776 C CA . PRO A 1 229 ? -2.645 0.322 -24.856 1.00 93.00 229 PRO A CA 1
ATOM 1777 C C . PRO A 1 229 ? -3.656 -0.811 -24.674 1.00 93.00 229 PRO A C 1
ATOM 1779 O O . PRO A 1 229 ? -4.583 -0.691 -23.871 1.00 93.00 229 PRO A O 1
ATOM 1782 N N . VAL A 1 230 ? -3.461 -1.930 -25.380 1.00 92.88 230 VAL A N 1
ATOM 1783 C CA . VAL A 1 230 ? -4.372 -3.077 -25.303 1.00 92.88 230 VAL A CA 1
ATOM 1784 C C . VAL A 1 230 ? -4.319 -3.711 -23.917 1.00 92.88 230 VAL A C 1
ATOM 1786 O O . VAL A 1 230 ? -5.376 -3.984 -23.358 1.00 92.88 230 VAL A O 1
ATOM 1789 N N . ALA A 1 231 ? -3.131 -3.854 -23.317 1.00 89.75 231 ALA A N 1
ATOM 1790 C CA . ALA A 1 231 ? -2.996 -4.365 -21.955 1.00 89.75 231 ALA A CA 1
ATOM 1791 C C . ALA A 1 231 ? -3.649 -3.445 -20.916 1.00 89.75 231 ALA A C 1
ATOM 1793 O O . ALA A 1 231 ? -4.293 -3.930 -19.988 1.00 89.75 231 ALA A O 1
ATOM 1794 N N . ILE A 1 232 ? -3.532 -2.121 -21.070 1.00 89.12 232 ILE A N 1
ATOM 1795 C CA . ILE A 1 232 ? -4.213 -1.169 -20.183 1.00 89.12 232 ILE A CA 1
ATOM 1796 C C . ILE A 1 232 ? -5.729 -1.352 -20.281 1.00 89.12 232 ILE A C 1
ATOM 1798 O O . ILE A 1 232 ? -6.399 -1.460 -19.258 1.00 89.12 232 ILE A O 1
ATOM 1802 N N . ILE A 1 233 ? -6.283 -1.418 -21.491 1.00 92.25 233 ILE A N 1
ATOM 1803 C CA . ILE A 1 233 ? -7.732 -1.543 -21.673 1.00 92.25 233 ILE A CA 1
ATOM 1804 C C . ILE A 1 233 ? -8.227 -2.904 -21.177 1.00 92.25 233 ILE A C 1
ATOM 1806 O O . ILE A 1 233 ? -9.217 -2.959 -20.450 1.00 92.25 233 ILE A O 1
ATOM 1810 N N . SER A 1 234 ? -7.540 -3.991 -21.531 1.00 91.56 234 SER A N 1
ATOM 1811 C CA . SER A 1 234 ? -7.967 -5.342 -21.175 1.00 91.56 234 SER A CA 1
ATOM 1812 C C . SER A 1 234 ? -7.805 -5.632 -19.689 1.00 91.56 234 SER A C 1
ATOM 1814 O O . SER A 1 234 ? -8.641 -6.334 -19.135 1.00 91.56 234 SER A O 1
ATOM 1816 N N . PHE A 1 235 ? -6.766 -5.100 -19.037 1.00 89.56 235 PHE A N 1
ATOM 1817 C CA . PHE A 1 235 ? -6.470 -5.394 -17.637 1.00 89.56 235 PHE A CA 1
ATOM 1818 C C . PHE A 1 235 ? -7.019 -4.341 -16.675 1.00 89.56 235 PHE A C 1
ATOM 1820 O O . PHE A 1 235 ? -7.729 -4.664 -15.723 1.00 89.56 235 PHE A O 1
ATOM 1827 N N . LEU A 1 236 ? -6.703 -3.066 -16.911 1.00 88.69 236 LEU A N 1
ATOM 1828 C CA . LEU A 1 236 ? -6.958 -1.994 -15.951 1.00 88.69 236 LEU A CA 1
ATOM 1829 C C . LEU A 1 236 ? -8.445 -1.631 -15.887 1.00 88.69 236 LEU A C 1
ATOM 1831 O O . LEU A 1 236 ? -8.979 -1.388 -14.807 1.00 88.69 236 LEU A O 1
ATOM 1835 N N . LEU A 1 237 ? -9.135 -1.607 -17.026 1.00 90.44 237 LEU A N 1
ATOM 1836 C CA . LEU A 1 237 ? -10.529 -1.166 -17.082 1.00 90.44 237 LEU A CA 1
ATOM 1837 C C . LEU A 1 237 ? -11.468 -2.126 -16.320 1.00 90.44 237 LEU A C 1
ATOM 1839 O O . LEU A 1 237 ? -12.221 -1.653 -15.461 1.00 90.44 237 LEU A O 1
ATOM 1843 N N . PRO A 1 238 ? -11.379 -3.461 -16.499 1.00 88.38 238 PRO A N 1
ATOM 1844 C CA . PRO A 1 238 ? -12.177 -4.402 -15.714 1.00 88.38 238 PRO A CA 1
ATOM 1845 C C . PRO A 1 238 ? -11.834 -4.389 -14.221 1.00 88.38 238 PRO A C 1
ATOM 1847 O O . PRO A 1 238 ? -12.735 -4.491 -13.386 1.00 88.38 238 PRO A O 1
ATOM 1850 N N . ILE A 1 239 ? -10.556 -4.218 -13.857 1.00 87.19 239 ILE A N 1
ATOM 1851 C CA . ILE A 1 239 ? -10.140 -4.202 -12.446 1.00 87.19 239 ILE A CA 1
ATOM 1852 C C . ILE A 1 239 ? -10.689 -2.978 -11.706 1.00 87.19 239 ILE A C 1
ATOM 1854 O O . ILE A 1 239 ? -11.142 -3.085 -10.561 1.00 87.19 239 ILE A O 1
ATOM 1858 N N . LEU A 1 240 ? -10.700 -1.821 -12.376 1.00 84.38 240 LEU A N 1
ATOM 1859 C CA . LEU A 1 240 ? -11.282 -0.592 -11.851 1.00 84.38 240 LEU A CA 1
ATOM 1860 C C . LEU A 1 240 ? -12.797 -0.734 -11.693 1.00 84.38 240 LEU A C 1
ATOM 1862 O O . LEU A 1 240 ? -13.343 -0.332 -10.665 1.00 84.38 240 LEU A O 1
ATOM 1866 N N . PHE A 1 241 ? -13.462 -1.360 -12.665 1.00 86.88 241 PHE A N 1
ATOM 1867 C CA . PHE A 1 241 ? -14.898 -1.612 -12.614 1.00 86.88 241 PHE A CA 1
ATOM 1868 C C . PHE A 1 241 ? -15.292 -2.520 -11.438 1.00 86.88 241 PHE A C 1
ATOM 1870 O O . PHE A 1 241 ? -16.149 -2.148 -10.634 1.00 86.88 241 PHE A O 1
ATOM 1877 N N . VAL A 1 242 ? -14.623 -3.667 -11.271 1.00 83.81 242 VAL A N 1
ATOM 1878 C CA . VAL A 1 242 ? -14.886 -4.598 -10.156 1.00 83.81 242 VAL A CA 1
ATOM 1879 C C . VAL A 1 242 ? -14.579 -3.955 -8.803 1.00 83.81 242 VAL A C 1
ATOM 1881 O O . VAL A 1 242 ? -15.354 -4.107 -7.857 1.00 83.81 242 VAL A O 1
ATOM 1884 N N . SER A 1 243 ? -13.499 -3.174 -8.710 1.00 75.50 243 SER A N 1
ATOM 1885 C CA . SER A 1 243 ? -13.182 -2.421 -7.489 1.00 75.50 243 SER A CA 1
ATOM 1886 C C . SER A 1 243 ? -14.260 -1.390 -7.148 1.00 75.50 243 SER A C 1
ATOM 1888 O O . SER A 1 243 ? -14.620 -1.241 -5.978 1.00 75.50 243 SER A O 1
ATOM 1890 N N . GLY A 1 244 ? -14.800 -0.697 -8.155 1.00 76.81 244 GLY A N 1
ATOM 1891 C CA . GLY A 1 244 ? -15.911 0.240 -7.991 1.00 76.81 244 GLY A CA 1
ATOM 1892 C C . GLY A 1 244 ? -17.182 -0.450 -7.493 1.00 76.81 244 GLY A C 1
ATOM 1893 O O . GLY A 1 244 ? -17.775 -0.002 -6.511 1.00 76.81 244 GLY A O 1
ATOM 1894 N N . LEU A 1 245 ? -17.559 -1.578 -8.103 1.00 80.12 245 LEU A N 1
ATOM 1895 C CA . LEU A 1 245 ? -18.705 -2.386 -7.669 1.00 80.12 245 LEU A CA 1
ATOM 1896 C C . LEU A 1 245 ? -18.557 -2.868 -6.223 1.00 80.12 245 LEU A C 1
ATOM 1898 O O . LEU A 1 245 ? -19.492 -2.743 -5.432 1.00 80.12 245 LEU A O 1
ATOM 1902 N N . TYR A 1 246 ? -17.375 -3.363 -5.851 1.00 75.69 246 TYR A N 1
ATOM 1903 C CA . TYR A 1 246 ? -17.113 -3.807 -4.485 1.00 75.69 246 TYR A CA 1
ATOM 1904 C C . TYR A 1 246 ? -17.222 -2.674 -3.468 1.00 75.69 246 TYR A C 1
ATOM 1906 O O . TYR A 1 246 ? -17.773 -2.867 -2.385 1.00 75.69 246 TYR A O 1
ATOM 1914 N N . LEU A 1 247 ? -16.739 -1.478 -3.815 1.00 71.94 247 LEU A N 1
ATOM 1915 C CA . LEU A 1 247 ? -16.872 -0.307 -2.956 1.00 71.94 247 LEU A CA 1
ATOM 1916 C C . LEU A 1 247 ? -18.349 0.013 -2.677 1.00 71.94 247 LEU A C 1
ATOM 1918 O O . LEU A 1 247 ? -18.701 0.292 -1.529 1.00 71.94 247 LEU A O 1
ATOM 1922 N N . ILE A 1 248 ? -19.204 -0.067 -3.700 1.00 74.81 248 ILE A N 1
ATOM 1923 C CA . ILE A 1 248 ? -20.648 0.177 -3.577 1.00 74.81 248 ILE A CA 1
ATOM 1924 C C . ILE A 1 248 ? -21.306 -0.919 -2.733 1.00 74.81 248 ILE A C 1
ATOM 1926 O O . ILE A 1 248 ? -21.963 -0.596 -1.746 1.00 74.81 248 ILE A O 1
ATOM 1930 N N . PHE A 1 249 ? -21.072 -2.197 -3.056 1.00 77.62 249 PHE A N 1
ATOM 1931 C CA . PHE A 1 249 ? -21.608 -3.336 -2.302 1.00 77.62 249 PHE A CA 1
ATOM 1932 C C . PHE A 1 249 ? -21.235 -3.257 -0.821 1.00 77.62 249 PHE A C 1
ATOM 1934 O O . PHE A 1 249 ? -22.102 -3.325 0.047 1.00 77.62 249 PHE A O 1
ATOM 1941 N N . ARG A 1 250 ? -19.948 -3.034 -0.527 1.00 69.50 250 ARG A N 1
ATOM 1942 C CA . ARG A 1 250 ? -19.451 -2.904 0.844 1.00 69.50 250 ARG A CA 1
ATOM 1943 C C . ARG A 1 250 ? -20.188 -1.790 1.578 1.00 69.50 250 ARG A C 1
ATOM 1945 O O . ARG A 1 250 ? -20.579 -1.967 2.724 1.00 69.50 250 ARG A O 1
ATOM 1952 N N . THR A 1 251 ? -20.384 -0.651 0.924 1.00 65.56 251 THR A N 1
ATOM 1953 C CA . THR A 1 251 ? -21.066 0.495 1.532 1.00 65.56 251 T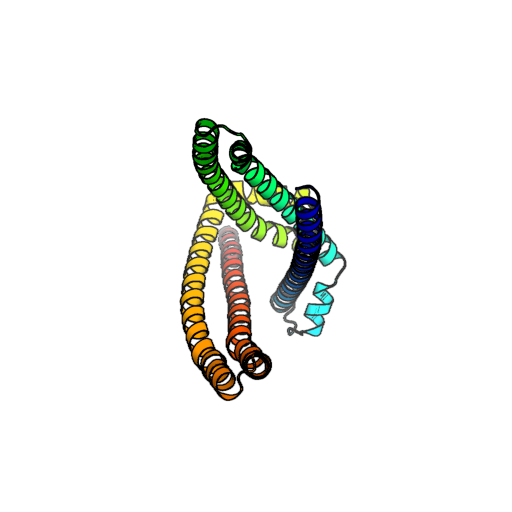HR A CA 1
ATOM 1954 C C . THR A 1 251 ? -22.549 0.209 1.780 1.00 65.56 251 THR A C 1
ATOM 1956 O O . THR A 1 251 ? -23.027 0.526 2.863 1.00 65.56 251 THR A O 1
ATOM 1959 N N . ALA A 1 252 ? -23.242 -0.456 0.848 1.00 71.94 252 ALA A N 1
ATOM 1960 C CA . ALA A 1 252 ? -24.648 -0.843 0.994 1.00 71.94 252 ALA A CA 1
ATOM 1961 C C . ALA A 1 252 ? -24.862 -1.857 2.130 1.00 71.94 252 ALA A C 1
ATOM 1963 O O . ALA A 1 252 ? -25.682 -1.621 3.011 1.00 71.94 252 ALA A O 1
ATOM 1964 N N . VAL A 1 253 ? -24.056 -2.926 2.184 1.00 73.31 253 VAL A N 1
ATOM 1965 C CA . VAL A 1 253 ? -24.144 -3.943 3.249 1.00 73.31 253 VAL A CA 1
ATOM 1966 C C . VAL A 1 253 ? -23.917 -3.322 4.623 1.00 73.31 253 VAL A C 1
ATOM 1968 O O . VAL A 1 253 ? -24.654 -3.595 5.567 1.00 73.31 253 VAL A O 1
ATOM 1971 N N . TRP A 1 254 ? -22.915 -2.451 4.748 1.00 62.84 254 TRP A N 1
ATOM 1972 C CA . TRP A 1 254 ? -22.664 -1.747 6.003 1.00 62.84 254 TRP A CA 1
ATOM 1973 C C . TRP A 1 254 ? -23.798 -0.816 6.414 1.00 62.84 254 TRP A C 1
ATOM 1975 O O . TRP A 1 254 ? -24.005 -0.624 7.614 1.00 62.84 254 TRP A O 1
ATOM 1985 N N . ASN A 1 255 ? -24.490 -0.231 5.440 1.00 65.50 255 ASN A N 1
ATOM 1986 C CA . ASN A 1 255 ? -25.624 0.639 5.686 1.00 65.50 255 ASN A CA 1
ATOM 1987 C C . ASN A 1 255 ? -26.821 -0.161 6.210 1.00 65.50 255 ASN A C 1
ATOM 1989 O O . ASN A 1 255 ? -27.341 0.150 7.278 1.00 65.50 255 ASN A O 1
ATOM 1993 N N . ASP A 1 256 ? -27.170 -1.261 5.541 1.00 66.31 256 ASP A N 1
ATOM 1994 C CA . ASP A 1 256 ? -28.271 -2.141 5.949 1.00 66.31 256 ASP A CA 1
ATOM 1995 C C . ASP A 1 256 ? -28.041 -2.741 7.338 1.00 66.31 256 ASP A C 1
ATOM 1997 O O . ASP A 1 256 ? -28.941 -2.763 8.181 1.00 66.31 256 ASP A O 1
ATOM 2001 N N . VAL A 1 257 ? -26.811 -3.182 7.614 1.00 67.81 257 VAL A N 1
ATOM 2002 C CA . VAL A 1 257 ? -26.438 -3.714 8.927 1.00 67.81 257 VAL A CA 1
ATOM 2003 C C . VAL A 1 257 ? -26.565 -2.639 10.002 1.00 67.81 257 VAL A C 1
ATOM 2005 O O . VAL A 1 257 ? -27.174 -2.900 11.040 1.00 67.81 257 VAL A O 1
ATOM 2008 N N . TYR A 1 258 ? -26.057 -1.428 9.753 1.00 66.50 258 TYR A N 1
ATOM 2009 C CA . TYR A 1 258 ? -26.193 -0.312 10.687 1.00 66.50 258 TYR A CA 1
ATOM 2010 C C . TYR A 1 258 ? -27.667 -0.025 10.987 1.00 66.50 258 TYR A C 1
ATOM 2012 O O . TYR A 1 258 ? -28.060 -0.087 12.151 1.00 66.50 258 TYR A O 1
ATOM 2020 N N . LEU A 1 259 ? -28.492 0.156 9.951 1.00 66.75 259 LEU A N 1
ATOM 2021 C CA . LEU A 1 259 ? -29.926 0.417 10.083 1.00 66.75 259 LEU A CA 1
ATOM 2022 C C . LEU A 1 259 ? -30.661 -0.700 10.814 1.00 66.75 259 LEU A C 1
ATOM 2024 O O . LEU A 1 259 ? -31.559 -0.414 11.598 1.00 66.75 259 LEU A O 1
ATOM 2028 N N . SER A 1 260 ? -30.311 -1.964 10.567 1.00 71.75 260 SER A N 1
ATOM 2029 C CA . SER A 1 260 ? -30.949 -3.105 11.229 1.00 71.75 260 SER A CA 1
ATOM 2030 C C . SER A 1 260 ? -30.725 -3.085 12.742 1.00 71.75 260 SER A C 1
ATOM 2032 O O . SER A 1 260 ? -31.642 -3.407 13.499 1.00 71.75 260 SER A O 1
ATOM 2034 N N . ILE A 1 261 ? -29.544 -2.641 13.182 1.00 68.25 261 ILE A N 1
ATOM 2035 C CA . ILE A 1 261 ? -29.177 -2.517 14.593 1.00 68.25 261 ILE A CA 1
ATOM 2036 C C . ILE A 1 261 ? -29.895 -1.313 15.213 1.00 68.25 261 ILE A C 1
ATOM 2038 O O . ILE A 1 261 ? -30.517 -1.457 16.267 1.00 68.25 261 ILE A O 1
ATOM 2042 N N . THR A 1 262 ? -29.913 -0.155 14.539 1.00 63.88 262 THR A N 1
ATOM 2043 C CA . THR A 1 262 ? -30.615 1.043 15.037 1.00 63.88 262 THR A CA 1
ATOM 2044 C C . THR A 1 262 ? -32.132 0.839 15.097 1.00 63.88 262 THR A C 1
ATOM 2046 O O . THR A 1 262 ? -32.762 1.201 16.090 1.00 63.88 262 THR A O 1
ATOM 2049 N N . ARG A 1 263 ? -32.738 0.192 14.087 1.00 63.34 263 ARG A N 1
ATOM 2050 C CA . ARG A 1 263 ? -34.178 -0.136 14.088 1.00 63.34 263 ARG A CA 1
ATOM 2051 C C . ARG A 1 263 ? -34.546 -1.162 15.158 1.00 63.34 263 ARG A C 1
ATOM 2053 O O . ARG A 1 263 ? -35.647 -1.086 15.702 1.00 63.34 263 ARG A O 1
ATOM 2060 N N . LYS A 1 264 ? -33.657 -2.113 15.469 1.00 53.22 264 LYS A N 1
ATOM 2061 C CA . LYS A 1 264 ? -33.862 -3.052 16.583 1.00 53.22 264 LYS A CA 1
ATOM 2062 C C . LYS A 1 264 ? -33.860 -2.335 17.933 1.00 53.22 264 LYS A C 1
ATOM 2064 O O . LYS A 1 264 ? -34.728 -2.630 18.749 1.00 53.22 264 LYS A O 1
ATOM 2069 N N . GLY A 1 265 ? -32.953 -1.374 18.132 1.00 54.94 265 GLY A N 1
ATOM 2070 C CA . GLY A 1 265 ? -32.922 -0.527 19.331 1.00 54.94 265 GLY A CA 1
ATOM 2071 C C . GLY A 1 265 ? -34.205 0.292 19.503 1.00 54.94 265 GLY A C 1
ATOM 2072 O O . GLY A 1 265 ? -34.835 0.234 20.553 1.00 54.94 265 GLY A O 1
ATOM 2073 N N . ALA A 1 266 ? -34.677 0.938 18.433 1.00 57.00 266 ALA A N 1
ATOM 2074 C CA . ALA A 1 266 ? -35.911 1.728 18.466 1.00 57.00 266 ALA A CA 1
ATOM 2075 C C . ALA A 1 266 ? -37.177 0.892 18.763 1.00 57.00 266 ALA A C 1
ATOM 2077 O O . ALA A 1 266 ? -38.090 1.368 19.436 1.00 57.00 266 ALA A O 1
ATOM 2078 N N . ARG A 1 267 ? -37.245 -0.366 18.295 1.00 53.84 267 ARG A N 1
ATOM 2079 C CA . ARG A 1 267 ? -38.366 -1.273 18.613 1.00 53.84 267 ARG A CA 1
ATOM 2080 C C . ARG A 1 267 ? -38.339 -1.774 20.059 1.00 53.84 267 ARG A C 1
ATOM 2082 O O . ARG A 1 267 ? -39.404 -1.897 20.659 1.00 53.84 267 ARG A O 1
ATOM 2089 N N . SER A 1 268 ? -37.153 -2.022 20.615 1.00 52.59 268 SER A N 1
ATOM 2090 C CA . SER A 1 268 ? -36.963 -2.413 22.020 1.00 52.59 268 SER A CA 1
ATOM 2091 C C . SER A 1 268 ? -37.506 -1.350 22.983 1.00 52.59 268 SER A C 1
ATOM 2093 O O . SER A 1 268 ? -38.304 -1.674 23.863 1.00 52.59 268 SER A O 1
ATOM 2095 N N . ASP A 1 269 ? -37.177 -0.076 22.758 1.00 52.66 269 ASP A N 1
ATOM 2096 C CA . ASP A 1 269 ? -37.654 1.025 23.607 1.00 52.66 269 ASP A CA 1
ATOM 2097 C C . ASP A 1 269 ? -39.167 1.251 23.479 1.00 52.66 269 ASP A C 1
ATOM 2099 O O . ASP A 1 269 ? -39.845 1.477 24.479 1.00 52.66 269 ASP A O 1
ATOM 2103 N N . SER A 1 270 ? -39.737 1.086 22.278 1.00 52.84 270 SER A N 1
ATOM 2104 C CA . SER A 1 270 ? -41.193 1.180 22.079 1.00 52.84 270 SER A CA 1
ATOM 2105 C C . SER A 1 270 ? -41.989 0.053 22.751 1.00 52.84 270 SER A C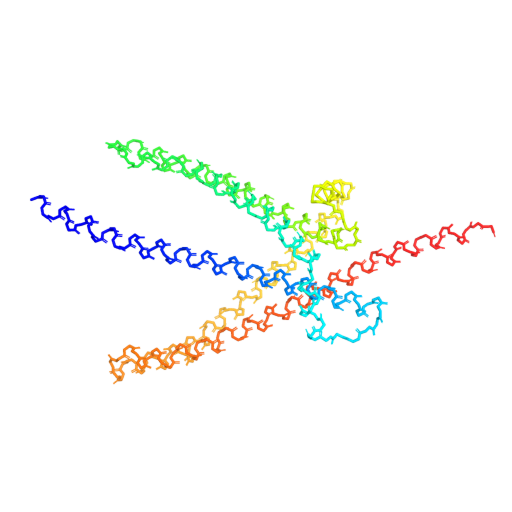 1
ATOM 2107 O O . SER A 1 270 ? -43.154 0.237 23.085 1.00 52.84 270 SER A O 1
ATOM 2109 N N . SER A 1 271 ? -41.377 -1.115 22.980 1.00 50.97 271 SER A N 1
ATOM 2110 C CA . SER A 1 271 ? -42.023 -2.212 23.716 1.00 50.97 271 SER A CA 1
ATOM 2111 C C . SER A 1 271 ? -41.956 -2.055 25.238 1.00 50.97 271 SER A C 1
ATOM 2113 O O . SER A 1 271 ? -42.766 -2.660 25.933 1.00 50.97 271 SER A O 1
ATOM 2115 N N . MET A 1 272 ? -41.045 -1.220 25.755 1.00 52.28 272 MET A N 1
ATOM 2116 C CA . MET A 1 272 ? -40.966 -0.881 27.183 1.00 52.28 272 MET A CA 1
ATOM 2117 C C . MET A 1 272 ? -41.849 0.318 27.562 1.00 52.28 272 MET A C 1
ATOM 2119 O O . MET A 1 272 ? -42.218 0.459 28.723 1.00 52.28 272 MET A O 1
ATOM 2123 N N . THR A 1 273 ? -42.227 1.172 26.604 1.00 53.34 273 THR A N 1
ATOM 2124 C CA . THR A 1 273 ? -43.136 2.308 26.846 1.00 53.34 273 THR A CA 1
ATOM 2125 C C . THR A 1 273 ? -44.620 1.961 26.708 1.00 53.34 273 THR A C 1
ATOM 2127 O O . THR A 1 273 ? -45.457 2.734 27.159 1.00 53.34 273 THR A O 1
ATOM 2130 N N . VAL A 1 274 ? -44.964 0.803 26.132 1.00 57.22 274 VAL A N 1
ATOM 2131 C CA . VAL A 1 274 ? -46.360 0.345 25.956 1.00 57.22 274 VAL A CA 1
ATOM 2132 C C . VAL A 1 274 ? -46.817 -0.597 27.090 1.00 57.22 274 VAL A C 1
ATOM 2134 O O . VAL A 1 274 ? -47.973 -1.001 27.123 1.00 57.22 274 VAL A O 1
ATOM 2137 N N . SER A 1 275 ? -45.953 -0.924 28.063 1.00 52.97 275 SER A N 1
ATOM 2138 C CA . SER A 1 275 ? -46.283 -1.829 29.181 1.00 52.97 275 SER A CA 1
ATOM 2139 C C . SER A 1 275 ? -46.631 -1.141 30.511 1.00 52.97 275 SER A C 1
ATOM 2141 O O . SER A 1 275 ? -46.572 -1.797 31.550 1.00 52.97 275 SER A O 1
ATOM 2143 N N . SER A 1 276 ? -46.980 0.148 30.511 1.00 42.72 276 SER A N 1
ATOM 2144 C CA . SER A 1 276 ? -47.410 0.853 31.728 1.00 42.72 276 SER A CA 1
ATOM 2145 C C . SER A 1 276 ? -48.431 1.951 31.406 1.00 42.72 276 SER A C 1
ATOM 2147 O O . SER A 1 276 ? -48.061 2.881 30.685 1.00 42.72 276 SER A O 1
ATOM 2149 N N . PRO A 1 277 ? -49.619 1.998 32.034 1.00 48.03 277 PRO A N 1
ATOM 2150 C CA . PRO A 1 277 ? -50.490 0.943 32.567 1.00 48.03 277 PRO A CA 1
ATOM 2151 C C . PRO A 1 277 ? -51.679 0.594 31.645 1.00 48.03 277 PRO A C 1
ATOM 2153 O O . PRO A 1 277 ? -52.119 1.464 30.859 1.00 48.03 277 PRO A O 1
#

pLDDT: mean 74.28, std 12.17, range [42.72, 95.06]